Protein AF-A0A1V6N5Y5-F1 (afdb_monomer)

Organism: NCBI:txid1300164

Sequence (194 aa):
MSLKRSSKEAIIETTFLLSLKKGFDNVSVNDIGKHTSMCGSSGIYYHFKKKEDLLDHVIDKYVVENTNAFKNALDSHNGTLIEKLRFVFYYHVGINILSGDNVPLADLIDYKDYYLFFMNSFHIRPVFRDKLYESRKGKLDCFVKNLSDDSLEDGLYIYAVLRGFIIDWILSPDFELDVNIERYCRMILSVLEK

Structure (mmCIF, N/CA/C/O backbone):
data_AF-A0A1V6N5Y5-F1
#
_entry.id   AF-A0A1V6N5Y5-F1
#
loop_
_atom_site.group_PDB
_atom_site.id
_atom_site.type_symbol
_atom_site.label_atom_id
_atom_site.label_alt_id
_atom_site.label_comp_id
_atom_site.label_asym_id
_atom_site.label_entity_id
_atom_site.label_seq_id
_atom_site.pdbx_PDB_ins_code
_atom_site.Cartn_x
_atom_site.Cartn_y
_atom_site.Cartn_z
_atom_site.occupancy
_atom_site.B_iso_or_equiv
_atom_site.auth_seq_id
_atom_site.auth_comp_id
_atom_site.auth_asym_id
_atom_site.auth_atom_id
_atom_site.pdbx_PDB_model_num
ATOM 1 N N . MET A 1 1 ? 2.185 23.202 -15.857 1.00 30.64 1 MET A N 1
ATOM 2 C CA . MET A 1 1 ? 3.565 23.010 -16.364 1.00 30.64 1 MET A CA 1
ATOM 3 C C . MET A 1 1 ? 3.878 21.523 -16.248 1.00 30.64 1 MET A C 1
ATOM 5 O O . MET A 1 1 ? 4.021 21.053 -15.130 1.00 30.64 1 MET A O 1
ATOM 9 N N . SER A 1 2 ? 3.875 20.751 -17.341 1.00 37.69 2 SER A N 1
ATOM 10 C CA . SER A 1 2 ? 4.227 19.324 -17.260 1.00 37.69 2 SER A CA 1
ATOM 11 C C . SER A 1 2 ? 5.739 19.203 -17.068 1.00 37.69 2 SER A C 1
ATOM 13 O O . SER A 1 2 ? 6.499 19.585 -17.962 1.00 37.69 2 SER A O 1
ATOM 15 N N . LEU A 1 3 ? 6.185 18.706 -15.914 1.00 43.41 3 LEU A N 1
ATOM 16 C CA . LEU A 1 3 ? 7.585 18.339 -15.705 1.00 43.41 3 LEU A CA 1
ATOM 17 C C . LEU A 1 3 ? 7.978 17.325 -16.785 1.00 43.41 3 LEU A C 1
ATOM 19 O O . LEU A 1 3 ? 7.376 16.260 -16.915 1.00 43.41 3 LEU A O 1
ATOM 23 N N . LYS A 1 4 ? 8.942 17.701 -17.625 1.00 57.41 4 LYS A N 1
ATOM 24 C CA . LYS A 1 4 ? 9.432 16.855 -18.710 1.00 57.41 4 LYS A CA 1
ATOM 25 C C . LYS A 1 4 ? 10.178 15.684 -18.070 1.00 57.41 4 LYS A C 1
ATOM 27 O O . LYS A 1 4 ? 11.232 15.887 -17.475 1.00 57.41 4 LYS A O 1
ATOM 32 N N . ARG A 1 5 ? 9.607 14.485 -18.167 1.00 71.19 5 ARG A N 1
ATOM 33 C CA . ARG A 1 5 ? 10.172 13.255 -17.602 1.00 71.19 5 ARG A CA 1
ATOM 34 C C . ARG A 1 5 ? 11.597 13.027 -18.106 1.00 71.19 5 ARG A C 1
ATOM 36 O O . ARG A 1 5 ? 11.852 13.114 -19.308 1.00 71.19 5 ARG A O 1
ATOM 43 N N . SER A 1 6 ? 12.520 12.750 -17.192 1.00 85.19 6 SER A N 1
ATOM 44 C CA . SER A 1 6 ? 13.918 12.466 -17.526 1.00 85.19 6 SER A CA 1
ATOM 45 C C . SER A 1 6 ? 14.092 11.041 -18.067 1.00 85.19 6 SER A C 1
ATOM 47 O O . SER A 1 6 ? 13.321 10.136 -17.739 1.00 85.19 6 SER A O 1
ATOM 49 N N . SER A 1 7 ? 15.155 10.807 -18.846 1.00 84.50 7 SER A N 1
ATOM 50 C CA . SER A 1 7 ? 15.547 9.456 -19.284 1.00 84.50 7 SER A CA 1
ATOM 51 C C . SER A 1 7 ? 15.733 8.514 -18.093 1.00 84.50 7 SER A C 1
ATOM 53 O O . SER A 1 7 ? 15.278 7.376 -18.131 1.00 84.50 7 SER A O 1
ATOM 55 N N . LYS A 1 8 ? 16.320 9.007 -16.994 1.00 88.31 8 LYS A N 1
ATOM 56 C CA . LYS A 1 8 ? 16.497 8.247 -15.752 1.00 88.31 8 LYS A CA 1
ATOM 57 C C . LYS A 1 8 ? 15.159 7.764 -15.178 1.00 88.31 8 LYS A C 1
ATOM 59 O O . LYS A 1 8 ? 15.025 6.587 -14.854 1.00 88.31 8 LYS A O 1
ATOM 64 N N . GLU A 1 9 ? 14.160 8.639 -15.084 1.00 89.75 9 GLU A N 1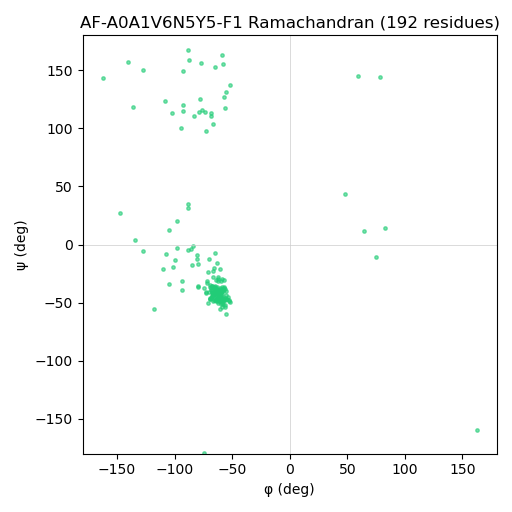
ATOM 65 C CA . GLU A 1 9 ? 12.821 8.274 -14.595 1.00 89.75 9 GLU A CA 1
ATOM 66 C C . GLU A 1 9 ? 12.083 7.335 -15.551 1.00 89.75 9 GLU A C 1
ATOM 68 O O . GLU A 1 9 ? 11.354 6.450 -15.104 1.00 89.75 9 GLU A O 1
ATOM 73 N N . ALA A 1 10 ? 12.271 7.503 -16.862 1.00 89.75 10 ALA A N 1
ATOM 74 C CA . ALA A 1 10 ? 11.730 6.589 -17.862 1.00 89.75 10 ALA A CA 1
ATOM 75 C C . ALA A 1 10 ? 12.266 5.163 -17.687 1.00 89.75 10 ALA A C 1
ATOM 77 O O . ALA A 1 10 ? 11.482 4.213 -17.679 1.00 89.75 10 ALA A O 1
ATOM 78 N N . ILE A 1 11 ? 13.576 5.022 -17.469 1.00 92.75 11 ILE A N 1
ATOM 79 C CA . ILE A 1 11 ? 14.223 3.729 -17.219 1.00 92.75 11 ILE A CA 1
ATOM 80 C C . ILE A 1 11 ? 13.691 3.093 -15.926 1.00 92.75 11 ILE A C 1
ATOM 82 O O . ILE A 1 11 ? 13.360 1.907 -15.924 1.00 92.75 11 ILE A O 1
ATOM 86 N N . ILE A 1 12 ? 13.589 3.865 -14.836 1.00 92.81 12 ILE A N 1
ATOM 87 C CA . ILE A 1 12 ? 13.121 3.370 -13.529 1.00 92.81 12 ILE A CA 1
ATOM 88 C C . ILE A 1 12 ? 11.683 2.843 -13.627 1.00 92.81 12 ILE A C 1
ATOM 90 O O . ILE A 1 12 ? 11.417 1.711 -13.230 1.00 92.81 12 ILE A O 1
ATOM 94 N N . GLU A 1 13 ? 10.766 3.605 -14.223 1.00 93.25 13 GLU A N 1
ATOM 95 C CA . GLU A 1 13 ? 9.380 3.148 -14.397 1.00 93.25 13 GLU A CA 1
ATOM 96 C C . GLU A 1 13 ? 9.281 1.948 -15.340 1.00 93.25 13 GLU A C 1
ATOM 98 O O . GLU A 1 13 ? 8.579 0.993 -15.039 1.00 93.25 13 GLU A O 1
ATOM 103 N N . THR A 1 14 ? 10.014 1.953 -16.460 1.00 93.69 14 THR A N 1
ATOM 104 C CA . THR A 1 14 ? 10.011 0.816 -17.394 1.00 93.69 14 THR A CA 1
ATOM 105 C C . THR A 1 14 ? 10.489 -0.450 -16.688 1.00 93.69 14 THR A C 1
ATOM 107 O O . THR A 1 14 ? 9.907 -1.521 -16.855 1.00 93.69 14 THR A O 1
ATOM 110 N N . THR A 1 15 ? 11.520 -0.325 -15.848 1.00 92.88 15 THR A N 1
ATOM 111 C CA . THR A 1 15 ? 12.024 -1.428 -15.024 1.00 92.88 15 THR A CA 1
ATOM 112 C C . THR A 1 15 ? 10.954 -1.919 -14.057 1.00 92.88 15 THR A C 1
ATOM 114 O O . THR A 1 15 ? 10.731 -3.126 -13.973 1.00 92.88 15 THR A O 1
ATOM 117 N N . PHE A 1 16 ? 10.263 -1.009 -13.367 1.00 93.38 16 PHE A N 1
ATOM 118 C CA . PHE A 1 16 ? 9.169 -1.343 -12.457 1.00 93.38 16 PHE A CA 1
ATOM 119 C C . PHE A 1 16 ? 8.033 -2.086 -13.173 1.00 93.38 16 PHE A C 1
ATOM 121 O O . PHE A 1 16 ? 7.711 -3.211 -12.801 1.00 93.38 16 PHE A O 1
ATOM 128 N N . LEU A 1 17 ? 7.505 -1.523 -14.263 1.00 93.94 17 LEU A N 1
ATOM 129 C CA . LEU A 1 17 ? 6.393 -2.099 -15.025 1.00 93.94 17 LEU A CA 1
ATOM 130 C C . LEU A 1 17 ? 6.730 -3.472 -15.622 1.00 93.94 17 LEU A C 1
ATOM 132 O O . LEU A 1 17 ? 5.894 -4.373 -15.622 1.00 93.94 17 LEU A O 1
ATOM 136 N N . LEU A 1 18 ? 7.958 -3.664 -16.117 1.00 93.19 18 LEU A N 1
ATOM 137 C CA . LEU A 1 18 ? 8.409 -4.980 -16.577 1.00 93.19 18 LEU A CA 1
ATOM 138 C C . LEU A 1 18 ? 8.554 -5.969 -15.412 1.00 93.19 18 LEU A C 1
ATOM 140 O O . LEU A 1 18 ? 8.256 -7.152 -15.575 1.00 93.19 18 LEU A O 1
ATOM 144 N N . SER A 1 19 ? 8.992 -5.496 -14.243 1.00 91.19 19 SER A N 1
ATOM 145 C CA . SER A 1 19 ? 9.180 -6.337 -13.057 1.00 91.19 19 SER A CA 1
ATOM 146 C C . SER A 1 19 ? 7.858 -6.825 -12.473 1.00 91.19 19 SER A C 1
ATOM 148 O O . SER A 1 19 ? 7.802 -7.972 -12.042 1.00 91.19 19 SER A O 1
ATOM 150 N N . LEU A 1 20 ? 6.793 -6.019 -12.532 1.00 91.19 20 LEU A N 1
ATOM 151 C CA . LEU A 1 20 ? 5.439 -6.446 -12.157 1.00 91.19 20 LEU A CA 1
ATOM 152 C C . LEU A 1 20 ? 4.971 -7.653 -12.985 1.00 91.19 20 LEU A C 1
ATOM 154 O O . LEU A 1 20 ? 4.392 -8.587 -12.448 1.00 91.19 20 LEU A O 1
ATOM 158 N N . LYS A 1 21 ? 5.292 -7.674 -14.286 1.00 89.88 21 LYS A N 1
ATOM 159 C CA . LYS A 1 21 ? 4.797 -8.700 -15.221 1.00 89.88 21 LYS A CA 1
ATOM 160 C C . LYS A 1 21 ? 5.540 -10.030 -15.162 1.00 89.88 21 LYS A C 1
ATOM 162 O O . LYS A 1 21 ? 4.943 -11.071 -15.410 1.00 89.88 21 LYS A O 1
ATOM 167 N N . LYS A 1 22 ? 6.858 -10.010 -14.943 1.00 88.62 22 LYS A N 1
ATOM 168 C CA . LYS A 1 22 ? 7.691 -11.227 -15.038 1.00 88.62 22 LYS A CA 1
ATOM 169 C C . LYS A 1 22 ? 8.687 -11.422 -13.897 1.00 88.62 22 LYS A C 1
ATOM 171 O O . LYS A 1 22 ? 9.458 -12.376 -13.936 1.00 88.62 22 LYS A O 1
ATOM 176 N N . GLY A 1 23 ? 8.678 -10.553 -12.889 1.00 86.88 23 GLY A N 1
ATOM 177 C CA . GLY A 1 23 ? 9.665 -10.534 -11.810 1.00 86.88 23 GLY A CA 1
ATOM 178 C C . GLY A 1 23 ? 10.982 -9.877 -12.233 1.00 86.88 23 GLY A C 1
ATOM 179 O O . GLY A 1 23 ? 11.434 -10.026 -13.370 1.00 86.88 23 GLY A O 1
ATOM 180 N N . PHE A 1 24 ? 11.619 -9.151 -11.309 1.00 86.69 24 PHE A N 1
ATOM 181 C CA . PHE A 1 24 ? 12.815 -8.348 -11.596 1.00 86.69 24 PHE A CA 1
ATOM 182 C C . PHE A 1 24 ? 13.980 -9.172 -12.163 1.00 86.69 24 PHE A C 1
ATOM 184 O O . PHE A 1 24 ? 14.663 -8.734 -13.093 1.00 86.69 24 PHE A O 1
ATOM 191 N N . ASP A 1 25 ? 14.205 -10.385 -11.655 1.00 85.50 25 ASP A N 1
ATOM 192 C CA . ASP A 1 25 ? 15.314 -11.236 -12.101 1.00 85.50 25 ASP A CA 1
ATOM 193 C C . ASP A 1 25 ? 15.196 -11.617 -13.587 1.00 85.50 25 ASP A C 1
ATOM 195 O O . ASP A 1 25 ? 16.206 -11.642 -14.291 1.00 85.50 25 ASP A O 1
ATOM 199 N N . ASN A 1 26 ? 13.970 -11.745 -14.105 1.00 89.19 26 ASN A N 1
ATOM 200 C CA . ASN A 1 26 ? 13.687 -12.071 -15.507 1.00 89.19 26 ASN A CA 1
ATOM 201 C C . ASN A 1 26 ? 13.696 -10.852 -16.452 1.00 89.19 26 ASN A C 1
ATOM 203 O O . ASN A 1 26 ? 13.455 -10.989 -17.657 1.00 89.19 26 ASN A O 1
ATOM 207 N N . VAL A 1 27 ? 13.933 -9.640 -15.941 1.00 90.50 27 VAL A N 1
ATOM 208 C CA . VAL A 1 27 ? 14.029 -8.405 -16.739 1.00 90.50 27 VAL A CA 1
ATOM 209 C C . VAL A 1 27 ? 15.487 -8.137 -17.113 1.00 90.50 27 VAL A C 1
ATOM 211 O O . VAL A 1 27 ? 16.305 -7.870 -16.244 1.00 90.50 27 VAL A O 1
ATOM 214 N N . SER A 1 28 ? 15.860 -8.169 -18.391 1.00 90.56 28 SER A N 1
ATOM 215 C CA . SER A 1 28 ? 17.224 -7.799 -18.807 1.00 90.56 28 SER A CA 1
ATOM 216 C C . SER A 1 28 ? 17.365 -6.291 -19.069 1.00 90.56 28 SER A C 1
ATOM 218 O O . SER A 1 28 ? 16.389 -5.610 -19.379 1.00 90.56 28 SER A O 1
ATOM 220 N N . VAL A 1 29 ? 18.592 -5.753 -19.028 1.00 89.75 29 VAL A N 1
ATOM 221 C CA . VAL A 1 29 ? 18.872 -4.362 -19.461 1.00 89.75 29 VAL A CA 1
ATOM 222 C C . VAL A 1 29 ? 18.484 -4.145 -20.930 1.00 89.75 29 VAL A C 1
ATOM 224 O O . VAL A 1 29 ? 18.063 -3.056 -21.320 1.00 89.75 29 VAL A O 1
ATOM 227 N N . ASN A 1 30 ? 18.560 -5.194 -21.751 1.00 88.69 30 ASN A N 1
ATOM 228 C CA . ASN A 1 30 ? 18.074 -5.163 -23.128 1.00 88.69 30 ASN A CA 1
ATOM 229 C C . ASN A 1 30 ? 16.551 -5.045 -23.203 1.00 88.69 30 ASN A C 1
ATOM 231 O O . ASN A 1 30 ? 16.055 -4.267 -24.012 1.00 88.69 30 ASN A O 1
ATOM 235 N N . ASP A 1 31 ? 15.810 -5.755 -22.351 1.00 91.56 31 ASP A N 1
ATOM 236 C CA . ASP A 1 31 ? 14.353 -5.602 -22.285 1.00 91.56 31 ASP A CA 1
ATOM 237 C C . ASP A 1 31 ? 13.979 -4.178 -21.888 1.00 91.56 31 ASP A C 1
ATOM 239 O O . ASP A 1 31 ? 13.142 -3.565 -22.547 1.00 91.56 31 ASP A O 1
ATOM 243 N N . ILE A 1 32 ? 14.641 -3.628 -20.867 1.00 91.50 32 ILE A N 1
ATOM 244 C CA . ILE A 1 32 ? 14.392 -2.258 -20.408 1.00 91.50 32 ILE A CA 1
ATOM 245 C C . ILE A 1 32 ? 14.694 -1.273 -21.540 1.00 91.50 32 ILE A C 1
ATOM 247 O O . ILE A 1 32 ? 13.854 -0.436 -21.853 1.00 91.50 32 ILE A O 1
ATOM 251 N N . GLY A 1 33 ? 15.837 -1.407 -22.218 1.00 88.75 33 GLY A N 1
ATOM 252 C CA . GLY A 1 33 ? 16.219 -0.522 -23.324 1.00 88.75 33 GLY A CA 1
ATOM 253 C C . GLY A 1 33 ? 15.291 -0.608 -24.538 1.00 88.75 33 GLY A C 1
ATOM 254 O O . GLY A 1 33 ? 15.097 0.387 -25.224 1.00 88.75 33 GLY A O 1
ATOM 255 N N . LYS A 1 34 ? 14.680 -1.772 -24.795 1.00 87.19 34 LYS A N 1
ATOM 256 C CA . LYS A 1 34 ? 13.678 -1.936 -25.863 1.00 87.19 34 LYS A CA 1
ATOM 257 C C . LYS A 1 34 ? 12.341 -1.270 -25.536 1.00 87.19 34 LYS A C 1
ATOM 259 O O . LYS A 1 34 ? 11.650 -0.842 -26.451 1.00 87.19 34 LYS A O 1
ATOM 264 N N . HIS A 1 35 ? 11.971 -1.220 -24.258 1.00 86.25 35 HIS A N 1
ATOM 265 C CA . HIS A 1 35 ? 10.673 -0.700 -23.814 1.00 86.25 35 HIS A CA 1
ATOM 266 C C . HIS A 1 35 ? 10.745 0.742 -23.300 1.00 86.25 35 HIS A C 1
ATOM 268 O O . HIS A 1 35 ? 9.714 1.395 -23.162 1.00 86.25 35 HIS A O 1
ATOM 274 N N . THR A 1 36 ? 11.946 1.263 -23.045 1.00 83.44 36 THR A N 1
ATOM 275 C CA . THR A 1 36 ? 12.132 2.662 -22.663 1.00 83.44 36 THR A CA 1
ATOM 276 C C . THR A 1 36 ? 12.063 3.521 -23.923 1.00 83.44 36 THR A C 1
ATOM 278 O O . THR A 1 36 ? 12.954 3.474 -24.766 1.00 83.44 36 THR A O 1
ATOM 281 N N . SER A 1 37 ? 11.039 4.365 -24.041 1.00 70.94 37 SER A N 1
ATOM 282 C CA . SER A 1 37 ? 10.829 5.249 -25.203 1.00 70.94 37 SER A CA 1
ATOM 283 C C . SER A 1 37 ? 11.905 6.332 -25.389 1.00 70.94 37 SER A C 1
ATOM 285 O O . SER A 1 37 ? 11.901 7.038 -26.394 1.00 70.94 37 SER A O 1
ATOM 287 N N . MET A 1 38 ? 12.822 6.480 -24.427 1.00 72.31 38 MET A N 1
ATOM 288 C CA . MET A 1 38 ? 13.800 7.570 -24.370 1.00 72.31 38 MET A CA 1
ATOM 289 C C . MET A 1 38 ? 15.250 7.147 -24.631 1.00 72.31 38 MET A C 1
ATOM 291 O O . MET A 1 38 ? 16.069 8.003 -24.962 1.00 72.31 38 MET A O 1
ATOM 295 N N . CYS A 1 39 ? 15.604 5.869 -24.462 1.00 70.94 39 CYS A N 1
ATOM 296 C CA . CYS A 1 39 ? 16.980 5.409 -24.656 1.00 70.94 39 CYS A CA 1
ATOM 297 C C . CYS A 1 39 ? 17.082 3.890 -24.843 1.00 70.94 39 CYS A C 1
ATOM 299 O O . CYS A 1 39 ? 16.416 3.126 -24.149 1.00 70.94 39 CYS A O 1
ATOM 301 N N . GLY A 1 40 ? 18.000 3.461 -25.714 1.00 71.50 40 GLY A N 1
ATOM 302 C CA . GLY A 1 40 ? 18.420 2.061 -25.803 1.00 71.50 40 GLY A CA 1
ATOM 303 C C . GLY A 1 40 ? 19.326 1.640 -24.638 1.00 71.50 40 GLY A C 1
ATOM 304 O O . GLY A 1 40 ? 19.674 2.439 -23.767 1.00 71.50 40 GLY A O 1
ATOM 305 N N . SER A 1 41 ? 19.771 0.383 -24.641 1.00 73.12 41 SER A N 1
ATOM 306 C CA . SER A 1 41 ? 20.548 -0.226 -23.547 1.00 73.12 41 SER A CA 1
ATOM 307 C C . SER A 1 41 ? 21.846 0.508 -23.191 1.00 73.12 41 SER A C 1
ATOM 309 O O . SER A 1 41 ? 22.229 0.538 -22.025 1.00 73.12 41 SER A O 1
ATOM 311 N N . SER A 1 42 ? 22.500 1.162 -24.155 1.00 72.88 42 SER A N 1
ATOM 312 C CA . SER A 1 42 ? 23.686 1.997 -23.906 1.00 72.88 42 SER A CA 1
ATOM 313 C C . SER A 1 42 ? 23.380 3.232 -23.050 1.00 72.88 42 SER A C 1
ATOM 315 O O . SER A 1 42 ? 24.184 3.600 -22.197 1.00 72.88 42 SER A O 1
ATOM 317 N N . GLY A 1 43 ? 22.201 3.839 -23.219 1.00 77.19 43 GLY A N 1
ATOM 318 C CA . GLY A 1 43 ? 21.752 4.970 -22.403 1.00 77.19 43 GLY A CA 1
ATOM 319 C C . GLY A 1 43 ? 21.410 4.572 -20.967 1.00 77.19 43 GLY A C 1
ATOM 320 O O . GLY A 1 43 ? 21.527 5.392 -20.062 1.00 77.19 43 GLY A O 1
ATOM 321 N N . ILE A 1 44 ? 21.072 3.301 -20.726 1.00 82.38 44 ILE A N 1
ATOM 322 C CA . ILE A 1 44 ? 20.858 2.782 -19.369 1.00 82.38 44 ILE A CA 1
ATOM 323 C C . ILE A 1 44 ? 22.181 2.722 -18.608 1.00 82.38 44 ILE A C 1
ATOM 325 O O . ILE A 1 44 ? 22.251 3.222 -17.487 1.00 82.38 44 ILE A O 1
ATOM 329 N N . TYR A 1 45 ? 23.240 2.192 -19.227 1.00 85.12 45 TYR A N 1
ATOM 330 C CA . TYR A 1 45 ? 24.560 2.094 -18.591 1.00 85.12 45 TYR A CA 1
ATOM 331 C C . TYR A 1 45 ? 25.218 3.449 -18.301 1.00 85.12 45 TYR A C 1
ATOM 333 O O . TYR A 1 45 ? 26.081 3.538 -17.431 1.00 85.12 45 TYR A O 1
ATOM 341 N N . TYR A 1 46 ? 24.786 4.516 -18.979 1.00 84.31 46 TYR A N 1
ATOM 342 C CA . TYR A 1 46 ? 25.172 5.882 -18.622 1.00 84.31 46 TYR A CA 1
ATOM 343 C C . TYR A 1 46 ? 24.618 6.300 -17.248 1.00 84.31 46 TYR A C 1
ATOM 345 O O . TYR A 1 46 ? 25.292 6.995 -16.490 1.00 84.31 46 TYR A O 1
ATOM 353 N N . HIS A 1 47 ? 23.402 5.862 -16.911 1.00 83.12 47 HIS A N 1
ATOM 354 C CA . HIS A 1 47 ? 22.732 6.218 -15.659 1.00 83.12 47 HIS A CA 1
ATOM 355 C C . HIS A 1 47 ? 22.958 5.206 -14.529 1.00 83.12 47 HIS A C 1
ATOM 357 O O . HIS A 1 47 ? 22.975 5.603 -13.364 1.00 83.12 47 HIS A O 1
ATOM 363 N N . PHE A 1 48 ? 23.125 3.923 -14.856 1.00 85.75 48 PHE A N 1
ATOM 364 C CA . PHE A 1 48 ? 23.181 2.826 -13.890 1.00 85.75 48 PHE A CA 1
ATOM 365 C C . PHE A 1 48 ? 24.314 1.869 -14.249 1.00 85.75 48 PHE A C 1
ATOM 367 O O . PHE A 1 48 ? 24.311 1.255 -15.316 1.00 85.75 48 PHE A O 1
ATOM 374 N N . LYS A 1 49 ? 25.297 1.729 -13.354 1.00 83.25 49 LYS A N 1
ATOM 375 C CA . LYS A 1 49 ? 26.478 0.890 -13.610 1.00 83.25 49 LYS A CA 1
ATOM 376 C C . LYS A 1 49 ? 26.132 -0.593 -13.563 1.00 83.25 49 LYS A C 1
ATOM 378 O O . LYS A 1 49 ? 26.728 -1.382 -14.295 1.00 83.25 49 LYS A O 1
ATOM 383 N N . LYS A 1 50 ? 25.182 -0.967 -12.705 1.00 85.69 50 LYS A N 1
ATOM 384 C CA . LYS A 1 50 ? 24.671 -2.330 -12.572 1.00 85.69 50 LYS A CA 1
ATOM 385 C C . LYS A 1 50 ? 23.151 -2.334 -12.689 1.00 85.69 50 LYS A C 1
ATOM 387 O O . LYS A 1 50 ? 22.491 -1.368 -12.316 1.00 85.69 50 LYS A O 1
ATOM 392 N N . LYS A 1 51 ? 22.589 -3.440 -13.186 1.00 82.62 51 LYS A N 1
ATOM 393 C CA . LYS A 1 51 ? 21.129 -3.635 -13.235 1.00 82.62 51 LYS A CA 1
ATOM 394 C C . LYS A 1 51 ? 20.550 -3.563 -11.822 1.00 82.62 51 LYS A C 1
ATOM 396 O O . LYS A 1 51 ? 19.471 -3.033 -11.624 1.00 82.62 51 LYS A O 1
ATOM 401 N N . GLU A 1 52 ? 21.285 -4.079 -10.850 1.00 82.06 52 GLU A N 1
ATOM 402 C CA . GLU A 1 52 ? 20.937 -4.073 -9.436 1.00 82.06 52 GLU A CA 1
ATOM 403 C C . GLU A 1 52 ? 20.678 -2.667 -8.895 1.00 82.06 52 GLU A C 1
ATOM 405 O O . GLU A 1 52 ? 19.724 -2.487 -8.146 1.00 82.06 52 GLU A O 1
ATOM 410 N N . ASP A 1 53 ? 21.449 -1.671 -9.341 1.00 85.56 53 ASP A N 1
ATOM 411 C CA . ASP A 1 53 ? 21.278 -0.280 -8.911 1.00 85.56 53 ASP A CA 1
ATOM 412 C C . ASP A 1 53 ? 19.895 0.262 -9.328 1.00 85.56 53 ASP A C 1
ATOM 414 O O . ASP A 1 53 ? 19.330 1.129 -8.663 1.00 85.56 53 ASP A O 1
ATOM 418 N N . LEU A 1 54 ? 19.310 -0.263 -10.417 1.00 87.56 54 LEU A N 1
ATOM 419 C CA . LEU A 1 54 ? 17.948 0.090 -10.832 1.00 87.56 54 LEU A CA 1
ATOM 420 C C . LEU A 1 54 ? 16.914 -0.361 -9.810 1.00 87.56 54 LEU A C 1
ATOM 422 O O . LEU A 1 54 ? 15.933 0.350 -9.606 1.00 87.56 54 LEU A O 1
ATOM 426 N N . LEU A 1 55 ? 17.113 -1.532 -9.197 1.00 84.31 55 LEU A N 1
ATOM 427 C CA . LEU A 1 55 ? 16.152 -2.066 -8.242 1.00 84.31 55 LEU A CA 1
ATOM 428 C C . LEU A 1 55 ? 16.045 -1.141 -7.040 1.00 84.31 55 LEU A C 1
ATOM 430 O O . LEU A 1 55 ? 14.936 -0.780 -6.672 1.00 84.31 55 LEU A O 1
ATOM 434 N N . ASP A 1 56 ? 17.172 -0.692 -6.487 1.00 86.25 56 ASP A N 1
ATOM 435 C CA . ASP A 1 56 ? 17.169 0.214 -5.337 1.00 86.25 56 ASP A CA 1
ATOM 436 C C . ASP A 1 56 ? 16.347 1.476 -5.611 1.00 86.25 56 ASP A C 1
ATOM 438 O O . ASP A 1 56 ? 15.515 1.855 -4.786 1.00 86.25 56 ASP A O 1
ATOM 442 N N . HIS A 1 57 ? 16.508 2.059 -6.802 1.00 89.81 57 HIS A N 1
ATOM 443 C CA . HIS A 1 57 ? 15.730 3.215 -7.241 1.00 89.81 57 HIS A CA 1
ATOM 444 C C . HIS A 1 57 ? 14.249 2.904 -7.494 1.00 89.81 57 HIS A C 1
ATOM 446 O O . HIS A 1 57 ? 13.396 3.736 -7.190 1.00 89.81 57 HIS A O 1
ATOM 452 N N . VAL A 1 58 ? 13.929 1.727 -8.040 1.00 90.06 58 VAL A N 1
ATOM 453 C CA . VAL A 1 58 ? 12.542 1.259 -8.191 1.00 90.06 58 VAL A CA 1
ATOM 454 C C . VAL A 1 58 ? 11.883 1.115 -6.822 1.00 90.06 58 VAL A C 1
ATOM 456 O O . VAL A 1 58 ? 10.740 1.532 -6.657 1.00 90.06 58 VAL A O 1
ATOM 459 N N . ILE A 1 59 ? 12.593 0.572 -5.833 1.00 87.94 59 ILE A N 1
ATOM 460 C CA . ILE A 1 59 ? 12.040 0.362 -4.494 1.00 87.94 59 ILE A CA 1
ATOM 461 C C . ILE A 1 59 ? 11.803 1.678 -3.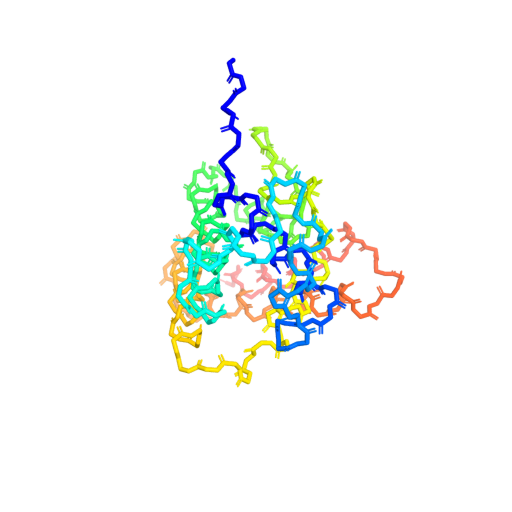779 1.00 87.94 59 ILE A C 1
ATOM 463 O O . ILE A 1 59 ? 10.717 1.890 -3.239 1.00 87.94 59 ILE A O 1
ATOM 467 N N . ASP A 1 60 ? 12.782 2.578 -3.815 1.00 89.94 60 ASP A N 1
ATOM 468 C CA . ASP A 1 60 ? 12.621 3.895 -3.206 1.00 89.94 60 ASP A CA 1
ATOM 469 C C . ASP A 1 60 ? 11.408 4.614 -3.807 1.00 89.94 60 ASP A C 1
ATOM 471 O O . ASP A 1 60 ? 10.515 5.046 -3.077 1.00 89.94 60 ASP A O 1
ATOM 475 N N . LYS A 1 61 ? 11.304 4.623 -5.140 1.00 91.25 61 LYS A N 1
ATOM 476 C CA . LYS A 1 61 ? 10.247 5.351 -5.843 1.00 91.25 61 LYS A CA 1
ATOM 477 C C . LYS A 1 61 ? 8.858 4.718 -5.742 1.00 91.25 61 LYS A C 1
ATOM 479 O O . LYS A 1 61 ? 7.869 5.426 -5.628 1.00 91.25 61 LYS A O 1
ATOM 484 N N . TYR A 1 62 ? 8.738 3.397 -5.834 1.00 91.00 62 TYR A N 1
ATOM 485 C CA . TYR A 1 62 ? 7.423 2.749 -5.972 1.00 91.00 62 TYR A CA 1
ATOM 486 C C . TYR A 1 62 ? 6.955 2.019 -4.712 1.00 91.00 62 TYR A C 1
ATOM 488 O O . TYR A 1 62 ? 5.803 1.590 -4.637 1.00 91.00 62 TYR A O 1
ATOM 496 N N . VAL A 1 63 ? 7.814 1.885 -3.702 1.00 88.06 63 VAL A N 1
ATOM 497 C CA . VAL A 1 63 ? 7.497 1.184 -2.446 1.00 88.06 63 VAL A CA 1
ATOM 498 C C . VAL A 1 63 ? 7.578 2.131 -1.276 1.00 88.06 63 VAL A C 1
ATOM 500 O O . VAL A 1 63 ? 6.600 2.274 -0.542 1.00 88.06 63 VAL A O 1
ATOM 503 N N . VAL A 1 64 ? 8.725 2.789 -1.115 1.00 90.69 64 VAL A N 1
ATOM 504 C CA . VAL A 1 64 ? 8.964 3.683 0.018 1.00 90.69 64 VAL A CA 1
ATOM 505 C C . VAL A 1 64 ? 8.117 4.941 -0.133 1.00 90.69 64 VAL A C 1
ATOM 507 O O . VAL A 1 64 ? 7.357 5.261 0.778 1.00 90.69 64 VAL A O 1
ATOM 510 N N . GLU A 1 65 ? 8.156 5.609 -1.291 1.00 92.00 65 GLU A N 1
ATOM 511 C CA . GLU A 1 65 ? 7.302 6.781 -1.544 1.00 92.00 65 GLU A CA 1
ATOM 512 C C . GLU A 1 65 ? 5.808 6.432 -1.470 1.00 92.00 65 GLU A C 1
ATOM 514 O O . GLU A 1 65 ? 5.059 7.161 -0.824 1.00 92.00 65 GLU A O 1
ATOM 519 N N . ASN A 1 66 ? 5.376 5.289 -2.023 1.00 90.50 66 ASN A N 1
ATOM 520 C CA . ASN A 1 66 ? 3.980 4.839 -1.922 1.00 90.50 66 ASN A CA 1
ATOM 521 C C . ASN A 1 66 ? 3.563 4.572 -0.461 1.00 90.50 66 ASN A C 1
ATOM 523 O O . ASN A 1 66 ? 2.493 4.984 -0.017 1.00 90.50 66 ASN A O 1
ATOM 527 N N . THR A 1 67 ? 4.434 3.934 0.328 1.00 91.88 67 THR A N 1
ATOM 528 C CA . THR A 1 67 ? 4.195 3.702 1.762 1.00 91.88 67 THR A CA 1
ATOM 529 C C . THR A 1 67 ? 4.136 5.016 2.538 1.00 91.88 67 THR A C 1
ATOM 531 O O . THR A 1 67 ? 3.289 5.171 3.414 1.00 91.88 67 THR A O 1
ATOM 534 N N . ASN A 1 68 ? 5.002 5.978 2.220 1.00 93.31 68 ASN A N 1
ATOM 535 C CA . ASN A 1 68 ? 4.996 7.291 2.859 1.00 93.31 68 ASN A CA 1
ATOM 536 C C . ASN A 1 68 ? 3.742 8.092 2.498 1.00 93.31 68 ASN A C 1
ATOM 538 O O . ASN A 1 68 ? 3.134 8.685 3.385 1.00 93.31 68 ASN A O 1
ATOM 542 N N . ALA A 1 69 ? 3.319 8.064 1.233 1.00 92.75 69 ALA A N 1
ATOM 543 C CA . ALA A 1 69 ? 2.078 8.692 0.793 1.00 92.75 69 ALA A CA 1
ATOM 544 C C . ALA A 1 69 ? 0.865 8.111 1.534 1.00 92.75 69 ALA A C 1
ATOM 546 O O . ALA A 1 69 ? 0.046 8.869 2.051 1.00 92.75 69 ALA A O 1
ATOM 547 N N . PHE A 1 70 ? 0.801 6.783 1.671 1.00 93.69 70 PHE A N 1
ATOM 548 C CA . PHE A 1 70 ? -0.231 6.113 2.460 1.00 93.69 70 PHE A CA 1
ATOM 549 C C . PHE A 1 70 ? -0.240 6.578 3.920 1.00 93.69 70 PHE A C 1
ATOM 551 O O . PHE A 1 70 ? -1.285 6.964 4.440 1.00 93.69 70 PHE A O 1
ATOM 558 N N . LYS A 1 71 ? 0.926 6.561 4.579 1.00 95.06 71 LYS A N 1
ATOM 559 C CA . LYS A 1 71 ? 1.054 6.971 5.983 1.00 95.06 71 LYS A CA 1
ATOM 560 C C . LYS A 1 71 ? 0.602 8.413 6.187 1.00 95.06 71 LYS A C 1
ATOM 562 O O . LYS A 1 71 ? -0.188 8.669 7.084 1.00 95.06 71 LYS A O 1
ATOM 567 N N . ASN A 1 72 ? 1.045 9.325 5.321 1.00 93.88 72 ASN A N 1
ATOM 568 C CA . ASN A 1 72 ? 0.659 10.733 5.385 1.00 93.88 72 ASN A CA 1
ATOM 569 C C . ASN A 1 72 ? -0.855 10.913 5.209 1.00 93.88 72 ASN A C 1
ATOM 571 O O . ASN A 1 72 ? -1.465 11.720 5.909 1.00 93.88 72 ASN A O 1
ATOM 575 N N . ALA A 1 73 ? -1.464 10.154 4.294 1.00 93.62 73 ALA A N 1
ATOM 576 C CA . ALA A 1 73 ? -2.903 10.196 4.072 1.00 93.62 73 ALA A CA 1
ATOM 577 C C . ALA A 1 73 ? -3.685 9.661 5.285 1.00 93.62 73 ALA A C 1
ATOM 579 O O . ALA A 1 73 ? -4.662 10.285 5.691 1.00 93.62 73 ALA A O 1
ATOM 580 N N . LEU A 1 74 ? -3.225 8.569 5.911 1.00 95.00 74 LEU A N 1
ATOM 581 C CA . LEU A 1 74 ? -3.841 8.034 7.128 1.00 95.00 74 LEU A CA 1
ATOM 582 C C . LEU A 1 74 ? -3.664 8.976 8.330 1.00 95.00 74 LEU A C 1
ATOM 584 O O . LEU A 1 74 ? -4.631 9.234 9.041 1.00 95.00 74 LEU A O 1
ATOM 588 N N . ASP A 1 75 ? -2.463 9.528 8.525 1.00 94.62 75 ASP A N 1
ATOM 589 C CA . ASP A 1 75 ? -2.159 10.500 9.586 1.00 94.62 75 ASP A CA 1
ATOM 590 C C . ASP A 1 75 ? -3.019 11.770 9.476 1.00 94.62 75 ASP A C 1
ATOM 592 O O . ASP A 1 75 ? -3.342 12.393 10.485 1.00 94.62 75 ASP A O 1
ATOM 596 N N . SER A 1 76 ? -3.385 12.161 8.252 1.00 93.00 76 SER A N 1
ATOM 597 C CA . SER A 1 76 ? -4.196 13.358 7.987 1.00 93.00 76 SER A CA 1
ATOM 598 C C . SER A 1 76 ? -5.704 13.083 8.011 1.00 93.00 76 SER A C 1
ATOM 600 O O . SER A 1 76 ? -6.506 14.009 7.869 1.00 93.00 76 SER A O 1
ATOM 602 N N . HIS A 1 77 ? -6.118 11.823 8.156 1.00 93.31 77 HIS A N 1
ATOM 603 C CA . HIS A 1 77 ? -7.523 11.448 8.111 1.00 93.31 77 HIS A CA 1
ATOM 604 C C . HIS A 1 77 ? -8.191 11.661 9.479 1.00 93.31 77 HIS A C 1
ATOM 606 O O . HIS A 1 77 ? -7.992 10.895 10.416 1.00 93.31 77 HIS A O 1
ATOM 612 N N . ASN A 1 78 ? -9.086 12.647 9.573 1.00 91.19 78 ASN A N 1
ATOM 613 C CA . ASN A 1 78 ? -9.803 12.989 10.815 1.00 91.19 78 ASN A CA 1
ATOM 614 C C . ASN A 1 78 ? -11.122 12.211 11.021 1.00 91.19 78 ASN A C 1
ATOM 616 O O . ASN A 1 78 ? -12.081 12.750 11.567 1.00 91.19 78 ASN A O 1
ATOM 620 N N . GLY A 1 79 ? -11.195 10.970 10.536 1.00 93.81 79 GLY A N 1
ATOM 621 C CA . GLY A 1 79 ? -12.395 10.132 10.631 1.00 93.81 79 GLY A CA 1
ATOM 622 C C . GLY A 1 79 ? -12.454 9.311 11.917 1.00 93.81 79 GLY A C 1
ATOM 623 O O . GLY A 1 79 ? -11.457 9.152 12.626 1.00 93.81 79 GLY A O 1
ATOM 624 N N . THR A 1 80 ? -13.627 8.744 12.177 1.00 95.75 80 THR A N 1
ATOM 625 C CA . THR A 1 80 ? -13.835 7.667 13.155 1.00 95.75 80 THR A CA 1
ATOM 626 C C . THR A 1 80 ? -12.975 6.443 12.820 1.00 95.75 80 THR A C 1
ATOM 628 O O . THR A 1 80 ? -12.509 6.282 11.688 1.00 95.75 80 THR A O 1
ATOM 631 N N .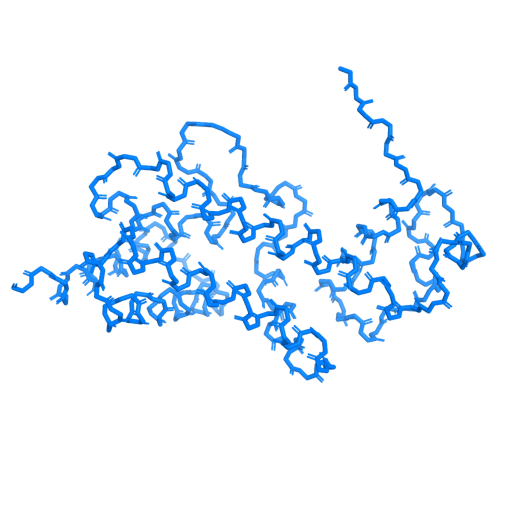 LEU A 1 81 ? -12.783 5.537 13.786 1.00 96.31 81 LEU A N 1
ATOM 632 C CA . LEU A 1 81 ? -12.004 4.313 13.576 1.00 96.31 81 LEU A CA 1
ATOM 633 C C . LEU A 1 81 ? -12.504 3.510 12.363 1.00 96.31 81 LEU A C 1
ATOM 635 O O . LEU A 1 81 ? -11.707 3.117 11.516 1.00 96.31 81 LEU A O 1
ATOM 639 N N . ILE A 1 82 ? -13.820 3.326 12.226 1.00 96.88 82 ILE A N 1
ATOM 640 C CA . ILE A 1 82 ? -14.411 2.607 11.090 1.00 96.88 82 ILE A CA 1
ATOM 641 C C . ILE A 1 82 ? -14.145 3.297 9.743 1.00 96.88 82 ILE A C 1
ATOM 643 O O . ILE A 1 82 ? -13.855 2.626 8.755 1.00 96.88 82 ILE A O 1
ATOM 647 N N . GLU A 1 83 ? -14.197 4.628 9.684 1.00 97.00 83 GLU A N 1
ATOM 648 C CA . GLU A 1 83 ? -13.888 5.382 8.461 1.00 97.00 83 GLU A CA 1
ATOM 649 C C . GLU A 1 83 ? -12.411 5.245 8.084 1.00 97.00 83 GLU A C 1
ATOM 651 O O . GLU A 1 83 ? -12.098 4.962 6.926 1.00 97.00 83 GLU A O 1
ATOM 656 N N . LYS A 1 84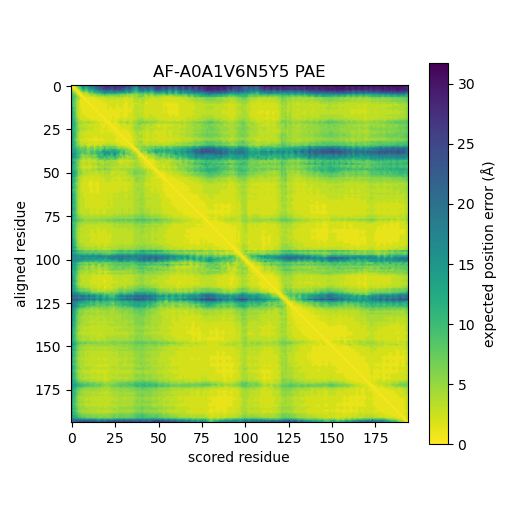 ? -11.508 5.334 9.069 1.00 97.25 84 LYS A N 1
ATOM 657 C CA . LYS A 1 84 ? -10.075 5.110 8.853 1.00 97.25 84 LYS A CA 1
ATOM 658 C C . LYS A 1 84 ? -9.781 3.680 8.402 1.00 97.25 84 LYS A C 1
ATOM 660 O O . LYS A 1 84 ? -8.987 3.492 7.485 1.00 97.25 84 LYS A O 1
ATOM 665 N N . LEU A 1 85 ? -10.427 2.676 9.000 1.00 98.06 85 LEU A N 1
ATOM 666 C CA . LEU A 1 85 ? -10.282 1.277 8.589 1.00 98.06 85 LEU A CA 1
ATOM 667 C C . LEU A 1 85 ? -10.714 1.095 7.133 1.00 98.06 85 LEU A C 1
ATOM 669 O O . LEU A 1 85 ? -9.921 0.601 6.333 1.00 98.06 85 LEU A O 1
ATOM 673 N N . ARG A 1 86 ? -11.909 1.572 6.759 1.00 98.06 86 ARG A N 1
ATOM 674 C CA . ARG A 1 86 ? -12.376 1.560 5.361 1.00 98.06 86 ARG A CA 1
ATOM 675 C C . ARG A 1 86 ? -11.347 2.196 4.437 1.00 98.06 86 ARG A C 1
ATOM 677 O O . ARG A 1 86 ? -10.956 1.573 3.452 1.00 98.06 86 ARG A O 1
ATOM 684 N N . PHE A 1 87 ? -10.858 3.387 4.785 1.00 97.06 87 PHE A N 1
ATOM 685 C CA . PHE A 1 87 ? -9.819 4.066 4.018 1.00 97.06 87 PHE A CA 1
ATOM 686 C C . PHE A 1 87 ? -8.584 3.183 3.813 1.00 97.06 87 PHE A C 1
ATOM 688 O O . PHE A 1 87 ? -8.125 3.050 2.681 1.00 97.06 87 PHE A O 1
ATOM 695 N N . VAL A 1 88 ? -8.079 2.527 4.865 1.00 97.25 88 VAL A N 1
ATOM 696 C CA . VAL A 1 88 ? -6.929 1.620 4.749 1.00 97.25 88 VAL A CA 1
ATOM 697 C C . VAL A 1 88 ? -7.183 0.509 3.732 1.00 97.25 88 VAL A C 1
ATOM 699 O O . VAL A 1 88 ? -6.317 0.274 2.886 1.00 97.25 88 VAL A O 1
ATOM 702 N N . PHE A 1 89 ? -8.340 -0.154 3.785 1.00 97.94 89 PHE A N 1
ATOM 703 C CA . PHE A 1 89 ? -8.658 -1.245 2.862 1.00 97.94 89 PHE A CA 1
ATOM 704 C C . PHE A 1 89 ? -8.805 -0.764 1.414 1.00 97.94 89 PHE A C 1
ATOM 706 O O . PHE A 1 89 ? -8.160 -1.328 0.529 1.00 97.94 89 PHE A O 1
ATOM 713 N N . TYR A 1 90 ? -9.577 0.301 1.171 1.00 96.75 90 TYR A N 1
ATOM 714 C CA . TYR A 1 90 ? -9.748 0.853 -0.178 1.00 96.75 90 TYR A CA 1
ATOM 715 C C . TYR A 1 90 ? -8.424 1.362 -0.764 1.00 96.75 90 TYR A C 1
ATOM 717 O O . TYR A 1 90 ? -8.095 1.056 -1.911 1.00 96.75 90 TYR A O 1
ATOM 725 N N . TYR A 1 91 ? -7.603 2.048 0.039 1.00 95.44 91 TYR A N 1
ATOM 726 C CA . TYR A 1 91 ? -6.299 2.535 -0.410 1.00 95.44 91 TYR A CA 1
ATOM 727 C C . TYR A 1 91 ? -5.391 1.383 -0.847 1.00 95.44 91 TYR A C 1
ATOM 729 O O . TYR A 1 91 ? -4.690 1.475 -1.856 1.00 95.44 91 TYR A O 1
ATOM 737 N N . HIS A 1 92 ? -5.413 0.268 -0.109 1.00 94.88 92 HIS A N 1
ATOM 738 C CA . HIS A 1 92 ? -4.599 -0.896 -0.441 1.00 94.88 92 HIS A CA 1
ATOM 739 C C . HIS A 1 92 ? -5.074 -1.624 -1.700 1.00 94.88 92 HIS A C 1
ATOM 741 O O . HIS A 1 92 ? -4.287 -2.403 -2.218 1.00 94.88 92 HIS A O 1
ATOM 747 N N . VAL A 1 93 ? -6.263 -1.348 -2.239 1.00 95.12 93 VAL A N 1
ATOM 748 C CA . VAL A 1 93 ? -6.705 -1.859 -3.553 1.00 95.12 93 VAL A CA 1
ATOM 749 C C . VAL A 1 93 ? -6.662 -0.794 -4.655 1.00 95.12 93 VAL A C 1
ATOM 751 O O . VAL A 1 93 ? -7.202 -1.006 -5.737 1.00 95.12 93 VAL A O 1
ATOM 754 N N . GLY A 1 94 ? -6.015 0.349 -4.397 1.00 93.62 94 GLY A N 1
ATOM 755 C CA . GLY A 1 94 ? -5.853 1.430 -5.372 1.00 93.62 94 GLY A CA 1
ATOM 756 C C . GLY A 1 94 ? -7.048 2.378 -5.488 1.00 93.62 94 GLY A C 1
ATOM 757 O O . GLY A 1 94 ? -7.108 3.154 -6.436 1.00 93.62 94 GLY A O 1
ATOM 758 N N . ILE A 1 95 ? -7.995 2.348 -4.545 1.00 91.81 95 ILE A N 1
ATOM 759 C CA . ILE A 1 95 ? -9.190 3.201 -4.563 1.00 91.81 95 ILE A CA 1
ATOM 760 C C . ILE A 1 95 ? -9.072 4.274 -3.479 1.00 91.81 95 ILE A C 1
ATOM 762 O O . ILE A 1 95 ? -8.915 3.963 -2.298 1.00 91.81 95 ILE A O 1
ATOM 766 N N . ASN A 1 96 ? -9.167 5.552 -3.863 1.00 82.62 96 ASN A N 1
ATOM 767 C CA . ASN A 1 96 ? -9.228 6.641 -2.892 1.00 82.62 96 ASN A CA 1
ATOM 768 C C . ASN A 1 96 ? -10.691 6.966 -2.590 1.00 82.62 96 ASN A C 1
ATOM 770 O O . ASN A 1 96 ? -11.438 7.353 -3.484 1.00 82.62 96 ASN A O 1
ATOM 774 N N . ILE A 1 97 ? -11.081 6.829 -1.326 1.00 86.19 97 ILE A N 1
ATOM 775 C CA . ILE A 1 97 ? -12.418 7.208 -0.848 1.00 86.19 97 ILE A CA 1
ATOM 776 C C . ILE A 1 97 ? -12.441 8.593 -0.185 1.00 86.19 97 ILE A C 1
ATOM 778 O O . ILE A 1 97 ? -13.501 9.060 0.223 1.00 86.19 97 ILE A O 1
ATOM 782 N N . LEU A 1 98 ? -11.284 9.249 -0.057 1.00 83.44 98 LEU A N 1
ATOM 783 C CA . LEU A 1 98 ? -11.168 10.614 0.446 1.00 83.44 98 LEU A CA 1
ATOM 784 C C . LEU A 1 98 ? -11.200 11.615 -0.709 1.00 83.44 98 LEU A C 1
ATOM 786 O O . LEU A 1 98 ? -10.713 11.350 -1.806 1.00 83.44 98 LEU A O 1
ATOM 790 N N . SER A 1 99 ? -11.721 12.810 -0.443 1.00 67.06 99 SER A N 1
ATOM 791 C CA . SER A 1 99 ? -11.606 13.951 -1.352 1.00 67.06 99 SER A CA 1
ATOM 792 C C . SER A 1 99 ? -10.147 14.423 -1.421 1.00 67.06 99 SER A C 1
ATOM 794 O O . SER A 1 99 ? -9.622 14.912 -0.420 1.00 67.06 99 SER A O 1
ATOM 796 N N . GLY A 1 100 ? -9.489 14.283 -2.575 1.00 68.25 100 GLY A N 1
ATOM 797 C CA . GLY A 1 100 ? -8.081 14.654 -2.763 1.00 68.25 100 GLY A CA 1
ATOM 798 C C . GLY A 1 100 ? -7.448 14.015 -4.002 1.00 68.25 100 GLY A C 1
ATOM 799 O O . GLY A 1 100 ? -8.159 13.597 -4.914 1.00 68.25 100 GLY A O 1
ATOM 800 N N . ASP A 1 101 ? -6.114 13.949 -4.023 1.00 66.00 101 ASP A N 1
ATOM 801 C CA . ASP A 1 101 ? -5.340 13.309 -5.096 1.00 66.00 101 ASP A CA 1
ATOM 802 C C . ASP A 1 101 ? -5.597 11.791 -5.169 1.00 66.00 101 ASP A C 1
ATOM 804 O O . ASP A 1 101 ? -5.915 11.150 -4.165 1.00 66.00 101 ASP A O 1
ATOM 808 N N . ASN A 1 102 ? -5.441 11.195 -6.356 1.00 76.19 102 ASN A N 1
ATOM 809 C CA . ASN A 1 10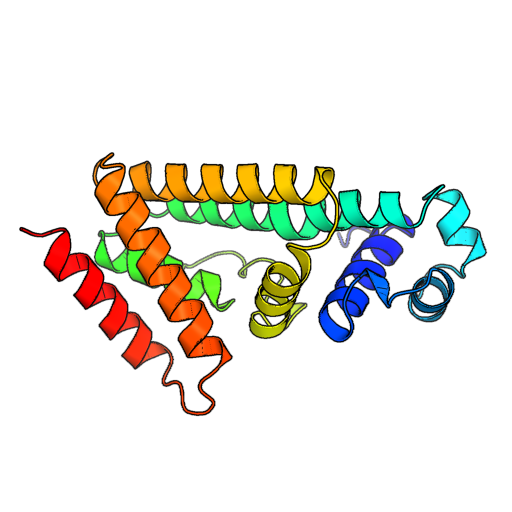2 ? -5.575 9.747 -6.560 1.00 76.19 102 ASN A CA 1
ATOM 810 C C . ASN A 1 102 ? -4.605 8.951 -5.670 1.00 76.19 102 ASN A C 1
ATOM 812 O O . ASN A 1 102 ? -3.528 9.434 -5.307 1.00 76.19 102 ASN A O 1
ATOM 816 N N . VAL A 1 103 ? -4.952 7.692 -5.370 1.00 81.81 103 VAL A N 1
ATOM 817 C CA . VAL A 1 103 ? -3.987 6.767 -4.760 1.00 81.81 103 VAL A CA 1
ATOM 818 C C . VAL A 1 103 ? -2.770 6.675 -5.695 1.00 81.81 103 VAL A C 1
ATOM 820 O O . VAL A 1 103 ? -2.955 6.424 -6.892 1.00 81.81 103 VAL A O 1
ATOM 823 N N . PRO A 1 104 ? -1.534 6.897 -5.204 1.00 83.38 104 PRO A N 1
ATOM 824 C CA . PRO A 1 104 ? -0.347 6.808 -6.040 1.00 83.38 104 PRO A CA 1
ATOM 825 C C . PRO A 1 104 ? -0.317 5.480 -6.788 1.00 83.38 104 PRO A C 1
ATOM 827 O O . PRO A 1 104 ? -0.557 4.445 -6.194 1.00 83.38 104 PRO A O 1
ATOM 830 N N . LEU A 1 105 ? 0.038 5.491 -8.072 1.00 86.38 105 LEU A N 1
ATOM 831 C CA . LEU A 1 105 ? 0.130 4.299 -8.932 1.00 86.38 105 LEU A CA 1
ATOM 832 C C . LEU A 1 105 ? -1.199 3.692 -9.405 1.00 86.38 105 LEU A C 1
ATOM 834 O O . LEU A 1 105 ? -1.140 2.883 -10.326 1.00 86.38 105 LEU A O 1
ATOM 838 N N . ALA A 1 106 ? -2.364 4.091 -8.886 1.00 85.88 106 ALA A N 1
ATOM 839 C CA . ALA A 1 106 ? -3.650 3.508 -9.303 1.00 85.88 106 ALA A CA 1
ATOM 840 C C . ALA A 1 106 ? -3.920 3.629 -10.812 1.00 85.88 106 ALA A C 1
ATOM 842 O O . ALA A 1 106 ? -4.408 2.690 -11.430 1.00 85.88 106 ALA A O 1
ATOM 843 N N . ASP A 1 107 ? -3.515 4.743 -11.427 1.00 86.81 107 ASP A N 1
ATOM 844 C CA . ASP A 1 107 ? -3.644 4.948 -12.877 1.00 86.81 107 ASP A CA 1
ATOM 845 C C . ASP A 1 107 ? -2.527 4.265 -13.694 1.00 86.81 107 ASP A C 1
ATOM 847 O O . ASP A 1 107 ? -2.564 4.247 -14.925 1.00 86.81 107 ASP A O 1
ATOM 851 N N . LEU A 1 108 ? -1.493 3.749 -13.023 1.00 86.06 108 LEU A N 1
ATOM 852 C CA . LEU A 1 108 ? -0.284 3.214 -13.650 1.00 86.06 108 LEU A CA 1
ATOM 853 C C . LEU A 1 108 ? -0.239 1.680 -13.638 1.00 86.06 108 LEU A C 1
ATOM 855 O O . LEU A 1 108 ? 0.338 1.092 -14.556 1.00 86.06 108 LEU A O 1
ATOM 859 N N . ILE A 1 109 ? -0.779 1.035 -12.599 1.00 91.38 109 ILE A N 1
ATOM 860 C CA . IL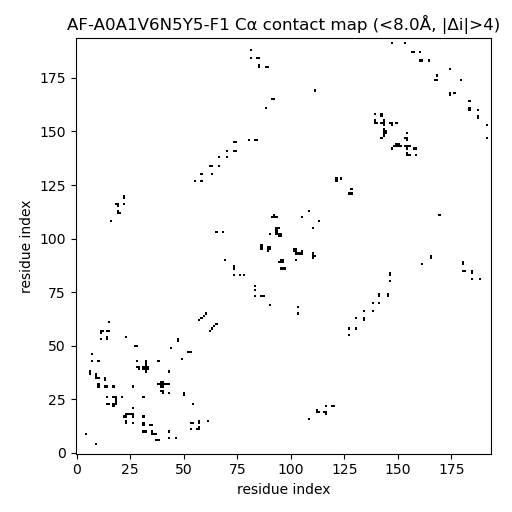E A 1 109 ? -0.607 -0.403 -12.352 1.00 91.38 109 ILE A CA 1
ATOM 861 C C . ILE A 1 109 ? -1.888 -1.067 -11.850 1.00 91.38 109 ILE A C 1
ATOM 863 O O . ILE A 1 109 ? -2.725 -0.431 -11.218 1.00 91.38 109 ILE A O 1
ATOM 867 N N . ASP A 1 110 ? -1.977 -2.384 -12.041 1.00 92.38 110 ASP A N 1
ATOM 868 C CA . ASP A 1 110 ? -2.893 -3.220 -11.269 1.00 92.38 110 ASP A CA 1
ATOM 869 C C . ASP A 1 110 ? -2.293 -3.473 -9.872 1.00 92.38 110 ASP A C 1
ATOM 871 O O . ASP A 1 110 ? -1.156 -3.939 -9.727 1.00 92.38 110 ASP A O 1
ATOM 875 N N . TYR A 1 111 ? -3.048 -3.156 -8.819 1.00 93.81 111 TYR A N 1
ATOM 876 C CA . TYR A 1 111 ? -2.611 -3.357 -7.437 1.00 93.81 111 TYR A CA 1
ATOM 877 C C . TYR A 1 111 ? -2.455 -4.836 -7.055 1.00 93.81 111 TYR A C 1
ATOM 879 O O . TYR A 1 111 ? -1.687 -5.148 -6.142 1.00 93.81 111 TYR A O 1
ATOM 887 N N . LYS A 1 112 ? -3.115 -5.766 -7.753 1.00 93.50 112 LYS A N 1
ATOM 888 C CA . LYS A 1 112 ? -2.872 -7.203 -7.570 1.00 93.50 112 LYS A CA 1
ATOM 889 C C . LYS A 1 112 ? -1.454 -7.561 -8.007 1.00 93.50 112 LYS A C 1
ATOM 891 O O . LYS A 1 112 ? -0.716 -8.173 -7.232 1.00 93.50 112 LYS A O 1
ATOM 896 N N . ASP A 1 113 ? -1.040 -7.096 -9.186 1.00 92.44 113 ASP A N 1
ATOM 897 C CA . ASP A 1 113 ? 0.327 -7.284 -9.690 1.00 92.44 113 ASP A CA 1
ATOM 898 C C . ASP A 1 113 ? 1.358 -6.634 -8.757 1.00 92.44 113 ASP A C 1
ATOM 900 O O . ASP A 1 113 ? 2.425 -7.204 -8.512 1.00 92.44 113 ASP A O 1
ATOM 904 N N . TYR A 1 114 ? 1.024 -5.473 -8.179 1.00 92.44 114 TYR A N 1
ATOM 905 C CA . TYR A 1 114 ? 1.852 -4.795 -7.178 1.00 92.44 114 TYR A CA 1
ATOM 906 C C . TYR A 1 114 ? 2.153 -5.700 -5.977 1.00 92.44 114 TYR A C 1
ATOM 908 O O . TYR A 1 114 ? 3.321 -5.921 -5.652 1.00 92.44 114 TYR A O 1
ATOM 916 N N . TYR A 1 115 ? 1.136 -6.277 -5.331 1.00 91.50 115 TYR A N 1
ATOM 917 C CA . TYR A 1 115 ? 1.367 -7.167 -4.186 1.00 91.50 115 TYR A CA 1
ATOM 918 C C . TYR A 1 115 ? 2.028 -8.484 -4.571 1.00 91.50 115 TYR A C 1
ATOM 920 O O . TYR A 1 115 ? 2.916 -8.936 -3.843 1.00 91.50 115 TYR A O 1
ATOM 928 N N . LEU A 1 116 ? 1.654 -9.078 -5.708 1.00 89.00 116 LEU A N 1
ATOM 929 C CA . LEU A 1 116 ? 2.296 -10.296 -6.207 1.00 89.00 116 LEU A CA 1
ATOM 930 C C . LEU A 1 116 ? 3.793 -10.078 -6.437 1.00 89.00 116 LEU A C 1
ATOM 932 O O . LEU A 1 116 ? 4.606 -10.935 -6.081 1.00 89.00 116 LEU A O 1
ATOM 936 N N . PHE A 1 117 ? 4.178 -8.911 -6.957 1.00 86.69 117 PHE A N 1
ATOM 937 C CA . PHE A 1 117 ? 5.579 -8.535 -7.082 1.00 86.69 117 PHE A CA 1
ATOM 938 C C . PHE A 1 117 ? 6.292 -8.549 -5.722 1.00 86.69 117 PHE A C 1
ATOM 940 O O . PHE A 1 117 ? 7.332 -9.199 -5.609 1.00 86.69 117 PHE A O 1
ATOM 947 N N . PHE A 1 118 ? 5.744 -7.936 -4.665 1.00 81.75 118 PHE A N 1
ATOM 948 C CA . PHE A 1 118 ? 6.392 -7.967 -3.339 1.00 81.75 118 PHE A CA 1
ATOM 949 C C . PHE A 1 118 ? 6.455 -9.358 -2.728 1.00 81.75 118 PHE A C 1
ATOM 951 O O . PHE A 1 118 ? 7.494 -9.732 -2.184 1.00 81.75 118 PHE A O 1
ATOM 958 N N . MET A 1 119 ? 5.374 -10.130 -2.838 1.00 80.06 119 MET A N 1
ATOM 959 C CA . MET A 1 119 ? 5.316 -11.491 -2.309 1.00 80.06 119 MET A CA 1
ATOM 960 C C . MET A 1 119 ? 6.363 -12.405 -2.942 1.00 80.06 119 MET A C 1
ATOM 962 O O . MET A 1 119 ? 7.012 -13.180 -2.245 1.00 80.06 119 MET A O 1
ATOM 966 N N . ASN A 1 120 ? 6.590 -12.274 -4.246 1.00 75.06 120 ASN A N 1
ATOM 967 C CA . ASN A 1 120 ? 7.607 -13.062 -4.939 1.00 75.06 120 ASN A CA 1
ATOM 968 C C . ASN A 1 120 ? 9.027 -12.511 -4.729 1.00 75.06 120 ASN A C 1
ATOM 970 O O . ASN A 1 120 ? 10.011 -13.220 -4.940 1.00 75.06 120 ASN A O 1
ATOM 974 N N . SER A 1 121 ? 9.153 -11.262 -4.274 1.00 69.25 121 SER A N 1
ATOM 975 C CA . SER A 1 121 ? 10.444 -10.593 -4.126 1.00 69.25 121 SER A CA 1
ATOM 976 C C . SER A 1 121 ? 11.152 -10.870 -2.790 1.00 69.25 121 SER A C 1
ATOM 978 O O . SER A 1 121 ? 12.297 -10.464 -2.620 1.00 69.25 121 SER A O 1
ATOM 980 N N . PHE A 1 122 ? 10.559 -11.611 -1.842 1.00 59.50 122 PHE A N 1
ATOM 981 C CA . PHE A 1 122 ? 11.207 -11.928 -0.551 1.00 59.50 122 PHE A CA 1
ATOM 982 C C . PHE A 1 122 ? 12.489 -12.782 -0.667 1.00 59.50 122 PHE A C 1
ATOM 984 O O . PHE A 1 122 ? 13.295 -12.825 0.269 1.00 59.50 122 PHE A O 1
ATOM 991 N N . HIS A 1 123 ? 12.717 -13.422 -1.818 1.00 61.94 123 HIS A N 1
ATOM 992 C CA . HIS A 1 123 ? 13.963 -14.131 -2.134 1.00 61.94 123 HIS A CA 1
ATOM 993 C C . HIS A 1 123 ? 15.092 -13.200 -2.609 1.00 61.94 123 HIS A C 1
ATOM 995 O O . HIS A 1 123 ? 16.252 -13.609 -2.682 1.00 61.94 123 HIS A O 1
ATOM 1001 N N . ILE A 1 124 ? 14.773 -11.945 -2.920 1.00 60.19 124 ILE A N 1
ATOM 1002 C CA . ILE A 1 124 ? 15.653 -11.043 -3.653 1.00 60.19 124 ILE A CA 1
ATOM 1003 C C . ILE A 1 124 ? 16.446 -10.216 -2.647 1.00 60.19 124 ILE A C 1
ATOM 1005 O O . ILE A 1 124 ? 15.935 -9.239 -2.148 1.00 60.19 124 ILE A O 1
ATOM 1009 N N . ARG A 1 125 ? 17.701 -10.597 -2.386 1.00 67.81 125 ARG A N 1
ATOM 1010 C CA . ARG A 1 125 ? 18.806 -9.775 -1.829 1.00 67.81 125 ARG A CA 1
ATOM 1011 C C . ARG A 1 125 ? 18.620 -9.125 -0.427 1.00 67.81 125 ARG A C 1
ATOM 1013 O O . ARG A 1 125 ? 17.553 -8.634 -0.079 1.00 67.81 125 ARG A O 1
ATOM 1020 N N . PRO A 1 126 ? 19.695 -9.021 0.384 1.00 75.31 126 PRO A N 1
ATOM 1021 C CA . PRO A 1 126 ? 19.626 -8.400 1.717 1.00 75.31 126 PRO A CA 1
ATOM 1022 C C . PRO A 1 126 ? 19.087 -6.958 1.727 1.00 75.31 126 PRO A C 1
ATOM 1024 O O . PRO A 1 126 ? 18.174 -6.660 2.484 1.00 75.31 126 PRO A O 1
ATOM 1027 N N . VAL A 1 127 ? 19.565 -6.095 0.822 1.00 71.19 127 VAL A N 1
ATOM 1028 C CA . VAL A 1 127 ? 19.179 -4.666 0.773 1.00 71.19 127 VAL A CA 1
ATOM 1029 C C . VAL A 1 127 ? 17.672 -4.468 0.567 1.00 71.19 127 VAL A C 1
ATOM 1031 O O . VAL A 1 127 ? 17.057 -3.589 1.167 1.00 71.19 127 VAL A O 1
ATOM 1034 N N . PHE A 1 128 ? 17.052 -5.308 -0.258 1.00 75.44 128 PHE A N 1
ATOM 1035 C CA . PHE A 1 128 ? 15.614 -5.265 -0.502 1.00 75.44 128 PHE A CA 1
ATOM 1036 C C . PHE A 1 128 ? 14.818 -5.652 0.747 1.00 75.44 128 PHE A C 1
ATOM 1038 O O . PHE A 1 128 ? 13.831 -5.001 1.090 1.00 75.44 128 PHE A O 1
ATOM 1045 N N . ARG A 1 129 ? 15.281 -6.690 1.454 1.00 78.69 129 ARG A N 1
ATOM 1046 C CA . ARG A 1 129 ? 14.681 -7.140 2.711 1.00 78.69 129 ARG A CA 1
ATOM 1047 C C . ARG A 1 129 ? 14.698 -6.031 3.755 1.00 78.69 129 ARG A C 1
ATOM 1049 O O . ARG A 1 129 ? 13.683 -5.845 4.418 1.00 78.69 129 ARG A O 1
ATOM 1056 N N . ASP A 1 130 ? 15.794 -5.285 3.853 1.00 84.44 130 ASP A N 1
ATOM 1057 C CA . ASP A 1 130 ? 15.930 -4.191 4.816 1.00 84.44 130 ASP A CA 1
ATOM 1058 C C . ASP A 1 130 ? 14.949 -3.051 4.501 1.00 84.44 130 ASP A C 1
ATOM 1060 O O . ASP A 1 130 ? 14.181 -2.635 5.366 1.00 84.44 130 ASP A O 1
ATOM 1064 N N . LYS A 1 131 ? 14.870 -2.609 3.237 1.00 85.38 131 LYS A N 1
ATOM 1065 C CA . LYS A 1 131 ? 13.910 -1.564 2.827 1.00 85.38 131 LYS A CA 1
ATOM 1066 C C . LYS A 1 131 ? 12.453 -1.992 3.017 1.00 85.38 131 LYS A C 1
ATOM 1068 O O . LYS A 1 131 ? 11.621 -1.186 3.445 1.00 85.38 131 LYS A O 1
ATOM 1073 N N . LEU A 1 132 ? 12.126 -3.252 2.720 1.00 82.50 132 LEU A N 1
ATOM 1074 C CA . LEU A 1 132 ? 10.790 -3.796 2.971 1.00 82.50 132 LEU A CA 1
ATOM 1075 C C . LEU A 1 132 ? 10.485 -3.911 4.462 1.00 82.50 132 LEU A C 1
ATOM 1077 O O . LEU A 1 132 ? 9.358 -3.634 4.872 1.00 82.50 132 LEU A O 1
ATOM 1081 N N . TYR A 1 133 ? 11.467 -4.316 5.267 1.00 86.88 133 TYR A N 1
ATOM 1082 C CA . TYR A 1 133 ? 11.332 -4.383 6.714 1.00 86.88 133 TYR A CA 1
ATOM 1083 C C . TYR A 1 133 ? 11.035 -2.998 7.293 1.00 86.88 133 TYR A C 1
ATOM 1085 O O . TYR A 1 133 ? 10.051 -2.856 8.017 1.00 86.88 133 TYR A O 1
ATOM 1093 N N . GLU A 1 134 ? 11.792 -1.972 6.901 1.00 90.62 134 GLU A N 1
ATOM 1094 C CA . GLU A 1 134 ? 11.555 -0.595 7.346 1.00 90.62 134 GLU A CA 1
ATOM 1095 C C . GLU A 1 134 ? 10.210 -0.048 6.850 1.00 90.62 134 GLU A C 1
ATOM 1097 O O . GLU A 1 134 ? 9.468 0.567 7.616 1.00 90.62 134 GLU A O 1
ATOM 1102 N N . SER A 1 135 ? 9.824 -0.344 5.604 1.00 89.69 135 SER A N 1
ATOM 1103 C CA . SER A 1 135 ? 8.504 0.040 5.074 1.00 89.69 135 SER A CA 1
ATOM 1104 C C . SER A 1 135 ? 7.365 -0.629 5.853 1.00 89.69 135 SER A C 1
ATOM 1106 O O . SER A 1 135 ? 6.369 0.014 6.194 1.00 89.69 135 SER A O 1
ATOM 1108 N N . ARG A 1 136 ? 7.515 -1.918 6.188 1.00 89.94 136 ARG A N 1
ATOM 1109 C CA . ARG A 1 136 ? 6.561 -2.661 7.022 1.00 89.94 136 ARG A CA 1
ATOM 1110 C C . ARG A 1 136 ? 6.493 -2.084 8.431 1.00 89.94 136 ARG A C 1
ATOM 1112 O O . ARG A 1 136 ? 5.388 -1.881 8.928 1.00 89.94 136 ARG A O 1
ATOM 1119 N N . LYS A 1 137 ? 7.643 -1.840 9.059 1.00 94.38 137 LYS A N 1
ATOM 1120 C CA . LYS A 1 137 ? 7.740 -1.269 10.403 1.00 94.38 137 LYS A CA 1
ATOM 1121 C C . LYS A 1 137 ? 7.054 0.094 10.454 1.00 94.38 137 LYS A C 1
ATOM 1123 O O . LYS A 1 137 ? 6.135 0.275 11.237 1.00 94.38 137 LYS A O 1
ATOM 1128 N N . GLY A 1 138 ? 7.380 0.990 9.524 1.00 95.25 138 GLY A N 1
ATOM 1129 C CA . GLY A 1 138 ? 6.755 2.308 9.452 1.00 95.25 138 GLY A CA 1
ATOM 1130 C C . GLY A 1 138 ? 5.243 2.272 9.194 1.00 95.25 138 GLY A C 1
ATOM 1131 O O . GLY A 1 138 ? 4.537 3.173 9.644 1.00 95.25 138 GLY A O 1
ATOM 1132 N N . LYS A 1 139 ? 4.729 1.256 8.484 1.00 94.81 139 LYS A N 1
ATOM 1133 C CA . LYS A 1 139 ? 3.280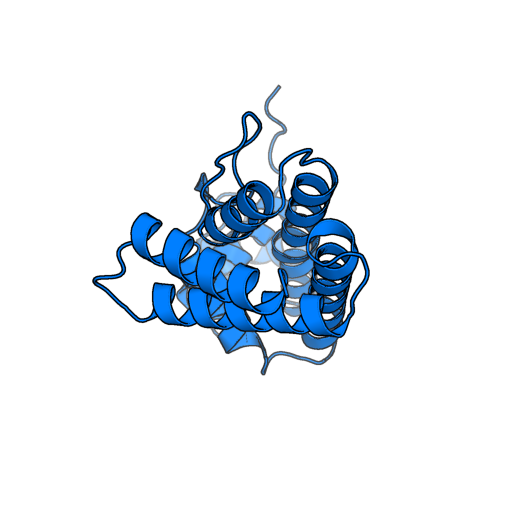 1.050 8.320 1.00 94.81 139 LYS A CA 1
ATOM 1134 C C . LYS A 1 139 ? 2.631 0.544 9.610 1.00 94.81 139 LYS A C 1
ATOM 1136 O O . LYS A 1 139 ? 1.561 1.026 9.962 1.00 94.81 139 LYS A O 1
ATOM 1141 N N . LEU A 1 140 ? 3.284 -0.383 10.315 1.00 97.25 140 LEU A N 1
ATOM 1142 C CA . LEU A 1 140 ? 2.823 -0.862 11.617 1.00 97.25 140 LEU A CA 1
ATOM 1143 C C . LEU A 1 140 ? 2.768 0.282 12.634 1.00 97.25 140 LEU A C 1
ATOM 1145 O O . LEU A 1 140 ? 1.728 0.470 13.248 1.00 97.25 140 LEU A O 1
ATOM 1149 N N . ASP A 1 141 ? 3.824 1.090 12.740 1.00 97.44 141 ASP A N 1
ATOM 1150 C CA . ASP A 1 141 ? 3.859 2.252 13.639 1.00 97.44 141 ASP A CA 1
ATOM 1151 C C . ASP A 1 141 ? 2.711 3.232 13.329 1.00 97.44 141 ASP A C 1
ATOM 1153 O O . ASP A 1 141 ? 2.069 3.773 14.226 1.00 97.44 141 ASP A O 1
ATOM 1157 N N . CYS A 1 142 ? 2.398 3.420 12.042 1.00 97.06 142 CYS A N 1
ATOM 1158 C CA . CYS A 1 142 ? 1.269 4.241 11.609 1.00 97.06 142 CYS A CA 1
ATOM 1159 C C . CYS A 1 142 ? -0.088 3.640 12.017 1.00 97.06 142 CYS A C 1
ATOM 1161 O O . CYS A 1 142 ? -0.989 4.392 12.383 1.00 97.06 142 CYS A O 1
ATOM 1163 N N . PHE A 1 143 ? -0.243 2.312 11.994 1.00 97.88 143 PHE A N 1
ATOM 1164 C CA . PHE A 1 143 ? -1.465 1.644 12.463 1.00 97.88 143 PHE A CA 1
ATOM 1165 C C . PHE A 1 143 ? -1.613 1.759 13.973 1.00 97.88 143 PHE A C 1
ATOM 1167 O O . PHE A 1 143 ? -2.685 2.142 14.429 1.00 97.88 143 PHE A O 1
ATOM 1174 N N . VAL A 1 144 ? -0.529 1.507 14.710 1.00 97.94 144 VAL A N 1
ATOM 1175 C CA . VAL A 1 144 ? -0.481 1.632 16.172 1.00 97.94 144 VAL A CA 1
ATOM 1176 C C . VAL A 1 144 ? -0.970 3.014 16.609 1.00 97.94 144 VAL A C 1
ATOM 1178 O O . VAL A 1 144 ? -1.878 3.137 17.425 1.00 97.94 144 VAL A O 1
ATOM 1181 N N . LYS A 1 145 ? -0.440 4.053 15.963 1.00 97.19 145 LYS A N 1
ATOM 1182 C CA . LYS A 1 145 ? -0.799 5.445 16.234 1.00 97.19 145 LYS A CA 1
ATOM 1183 C C . LYS A 1 145 ? -2.238 5.803 15.841 1.00 97.19 145 LYS A C 1
ATOM 1185 O O . LYS A 1 145 ? -2.902 6.551 16.549 1.00 97.19 145 LYS A O 1
ATOM 1190 N N . ASN A 1 146 ? -2.705 5.374 14.664 1.00 97.38 146 ASN A N 1
ATOM 1191 C CA . ASN A 1 146 ? -3.931 5.934 14.071 1.00 97.38 146 ASN A CA 1
ATOM 1192 C C . ASN A 1 146 ? -5.184 5.074 14.231 1.00 97.38 146 ASN A C 1
ATOM 1194 O O . ASN A 1 146 ? -6.280 5.599 14.012 1.00 97.38 146 ASN A O 1
ATOM 1198 N N . LEU A 1 147 ? -5.026 3.781 14.516 1.00 97.19 147 LEU A N 1
ATOM 1199 C CA . LEU A 1 147 ? -6.098 2.785 14.423 1.00 97.19 147 LEU A CA 1
ATOM 1200 C C . LEU A 1 147 ? -6.275 1.954 15.695 1.00 97.19 147 LEU A C 1
ATOM 1202 O O . LEU A 1 147 ? -7.182 1.128 15.731 1.00 97.19 147 LEU A O 1
ATOM 1206 N N . SER A 1 148 ? -5.408 2.106 16.695 1.00 94.94 148 SER A N 1
ATOM 1207 C CA . SER A 1 148 ? -5.404 1.190 17.833 1.00 94.94 148 SER A CA 1
ATOM 1208 C C . SER A 1 148 ? -4.996 1.818 19.161 1.00 94.94 148 SER A C 1
ATOM 1210 O O . SER A 1 148 ? -4.441 1.118 20.000 1.00 94.94 148 SER A O 1
ATOM 1212 N N . ASP A 1 149 ? -5.214 3.122 19.339 1.00 92.44 149 ASP A N 1
ATOM 1213 C CA . ASP A 1 149 ? -4.952 3.828 20.602 1.00 92.44 149 ASP A CA 1
ATOM 1214 C C . ASP A 1 149 ? -3.564 3.512 21.207 1.00 92.44 149 ASP A C 1
ATOM 1216 O O . ASP A 1 149 ? -3.420 3.245 22.398 1.00 92.44 149 ASP A O 1
ATOM 1220 N N . ASP A 1 150 ? -2.534 3.486 20.351 1.00 95.12 150 ASP A N 1
ATOM 1221 C CA . ASP A 1 150 ? -1.135 3.170 20.674 1.00 95.12 150 ASP A CA 1
ATOM 1222 C C . ASP A 1 150 ? -0.849 1.727 21.164 1.00 95.12 150 ASP A C 1
ATOM 1224 O O . ASP A 1 150 ? 0.271 1.403 21.571 1.00 95.12 150 ASP A O 1
ATOM 1228 N N . SER A 1 151 ? -1.810 0.807 21.041 1.00 97.25 151 SER A N 1
ATOM 1229 C CA . SER A 1 151 ? -1.628 -0.629 21.303 1.00 97.25 151 SER A CA 1
ATOM 1230 C C . SER A 1 151 ? -0.874 -1.335 20.167 1.00 97.25 151 SER A C 1
ATOM 1232 O O . SER A 1 151 ? -1.359 -1.458 19.039 1.00 97.25 151 SER A O 1
ATOM 1234 N N . LEU A 1 152 ? 0.323 -1.859 20.463 1.00 96.88 152 LEU A N 1
ATOM 1235 C CA . LEU A 1 152 ? 1.110 -2.646 19.503 1.00 96.88 152 LEU A CA 1
ATOM 1236 C C . LEU A 1 152 ? 0.406 -3.951 19.099 1.00 96.88 152 LEU A C 1
ATOM 1238 O O . LEU A 1 152 ? 0.504 -4.368 17.945 1.00 96.88 152 LEU A O 1
ATOM 1242 N N . GLU A 1 153 ? -0.275 -4.606 20.039 1.00 97.25 153 GLU A N 1
ATOM 1243 C CA . GLU A 1 153 ? -0.963 -5.879 19.800 1.00 97.25 153 GLU A CA 1
ATOM 1244 C C . GLU A 1 153 ? -2.119 -5.700 18.814 1.00 97.25 153 GLU A C 1
ATOM 1246 O O . GLU A 1 153 ? -2.222 -6.443 17.834 1.00 97.25 153 GLU A O 1
ATOM 1251 N N . ASP A 1 154 ? -2.915 -4.651 19.006 1.00 97.12 154 ASP A N 1
ATOM 1252 C CA . ASP A 1 154 ? -4.029 -4.320 18.122 1.00 97.12 154 ASP A CA 1
ATOM 1253 C C . ASP A 1 154 ? -3.534 -3.827 16.757 1.00 97.12 154 ASP A C 1
ATOM 1255 O O . ASP A 1 154 ? -4.035 -4.268 15.722 1.00 97.12 154 ASP A O 1
ATOM 1259 N N . GLY A 1 155 ? -2.475 -3.009 16.713 1.00 97.75 155 GLY A N 1
ATOM 1260 C CA . GLY A 1 155 ? -1.836 -2.622 15.452 1.00 97.75 155 GLY A CA 1
ATOM 1261 C C . GLY A 1 155 ? -1.305 -3.828 14.660 1.00 97.75 155 GLY A C 1
ATOM 1262 O O . GLY A 1 155 ? -1.485 -3.909 13.438 1.00 97.75 155 GLY A O 1
ATOM 1263 N N . LEU A 1 156 ? -0.698 -4.810 15.342 1.00 97.56 156 LEU A N 1
ATOM 1264 C CA . LEU A 1 156 ? -0.259 -6.074 14.739 1.00 97.56 156 LEU A CA 1
ATOM 1265 C C . LEU A 1 156 ? -1.440 -6.906 14.236 1.00 97.56 156 LEU A C 1
ATOM 1267 O O . LEU A 1 156 ? -1.351 -7.484 13.147 1.00 97.56 156 LEU A O 1
ATOM 1271 N N . TYR A 1 157 ? -2.528 -6.956 15.003 1.00 97.94 157 TYR A N 1
ATOM 1272 C CA . TYR A 1 157 ? -3.755 -7.645 14.623 1.00 97.94 157 TYR A CA 1
ATOM 1273 C C . TYR A 1 157 ? -4.381 -7.023 13.367 1.00 97.94 157 TYR A C 1
ATOM 1275 O O . TYR A 1 157 ? -4.584 -7.733 12.381 1.00 97.94 157 TYR A O 1
ATOM 1283 N N . ILE A 1 158 ? -4.570 -5.700 13.332 1.00 98.31 158 ILE A N 1
ATOM 1284 C CA . ILE A 1 158 ? -5.071 -4.963 12.158 1.00 98.31 158 ILE A CA 1
ATOM 1285 C C . ILE A 1 158 ? -4.189 -5.238 10.937 1.00 98.31 158 ILE A C 1
ATOM 1287 O O . ILE A 1 158 ? -4.686 -5.563 9.857 1.00 98.31 158 ILE A O 1
ATOM 1291 N N . TYR A 1 159 ? -2.865 -5.170 11.105 1.00 96.75 159 TYR A N 1
ATOM 1292 C CA . TYR A 1 159 ? -1.921 -5.453 10.026 1.00 96.75 159 TYR A CA 1
ATOM 1293 C C . TYR A 1 159 ? -2.011 -6.906 9.528 1.00 96.75 159 TYR A C 1
ATOM 1295 O O . TYR A 1 159 ? -1.863 -7.173 8.332 1.00 96.75 159 TYR A O 1
ATOM 1303 N N . ALA A 1 160 ? -2.245 -7.871 10.421 1.00 97.25 160 ALA A N 1
ATOM 1304 C CA . ALA A 1 160 ? -2.456 -9.265 10.047 1.00 97.25 160 ALA A CA 1
ATOM 1305 C C . ALA A 1 160 ? -3.764 -9.455 9.264 1.00 97.25 160 ALA A C 1
ATOM 1307 O O . ALA A 1 160 ? -3.740 -10.102 8.217 1.00 97.25 160 ALA A O 1
ATOM 1308 N N . VAL A 1 161 ? -4.859 -8.839 9.716 1.00 98.19 161 VAL A N 1
ATOM 1309 C CA . VAL A 1 161 ? -6.167 -8.891 9.046 1.00 98.19 161 VAL A CA 1
ATOM 1310 C C . VAL A 1 161 ? -6.107 -8.245 7.659 1.00 98.19 161 VAL A C 1
ATOM 1312 O O . VAL A 1 161 ? -6.572 -8.847 6.694 1.00 98.19 161 VAL A O 1
ATOM 1315 N N . LEU A 1 162 ? -5.460 -7.081 7.521 1.00 97.75 162 LEU A N 1
ATOM 1316 C CA . LEU A 1 162 ? -5.247 -6.430 6.222 1.00 97.75 162 LEU A CA 1
ATOM 1317 C C . LEU A 1 162 ? -4.461 -7.321 5.254 1.00 97.75 162 LEU A C 1
ATOM 1319 O O . LEU A 1 162 ? -4.804 -7.414 4.078 1.00 97.75 162 LEU A O 1
ATOM 1323 N N . ARG A 1 163 ? -3.405 -7.994 5.729 1.00 95.06 163 ARG A N 1
ATOM 1324 C CA . ARG A 1 163 ? -2.657 -8.937 4.885 1.00 95.06 163 ARG A CA 1
ATOM 1325 C C . ARG A 1 163 ? -3.526 -10.111 4.446 1.00 95.06 163 ARG A C 1
ATOM 1327 O O . ARG A 1 163 ? -3.447 -10.474 3.281 1.00 95.06 163 ARG A O 1
ATOM 1334 N N . GLY A 1 164 ? -4.346 -10.664 5.341 1.00 97.00 164 GLY A N 1
ATOM 1335 C CA . GLY A 1 164 ? -5.324 -11.700 4.992 1.00 97.00 164 GLY A CA 1
ATOM 1336 C C . GLY A 1 164 ? -6.269 -11.229 3.886 1.00 97.00 164 GLY A C 1
ATOM 1337 O O . GLY A 1 164 ? -6.324 -11.847 2.831 1.00 97.00 164 GLY A O 1
ATOM 1338 N N . PHE A 1 165 ? -6.884 -10.058 4.070 1.00 98.12 165 PHE A N 1
ATOM 1339 C CA . PHE A 1 165 ? -7.748 -9.431 3.067 1.00 98.12 165 PHE A CA 1
ATOM 1340 C C . PHE A 1 165 ? -7.078 -9.294 1.696 1.00 98.12 165 PHE A C 1
ATOM 1342 O O . PHE A 1 165 ? -7.680 -9.648 0.689 1.00 98.12 165 PHE A O 1
ATOM 1349 N N . ILE A 1 166 ? -5.837 -8.793 1.645 1.00 97.06 166 ILE A N 1
ATOM 1350 C CA . ILE A 1 166 ? -5.111 -8.608 0.379 1.00 97.06 166 ILE A CA 1
ATOM 1351 C C . ILE A 1 166 ? -4.931 -9.953 -0.336 1.00 97.06 166 ILE A C 1
ATOM 1353 O O . ILE A 1 166 ? -5.124 -10.029 -1.547 1.00 97.06 166 ILE A O 1
ATOM 1357 N N . ILE A 1 167 ? -4.589 -11.015 0.399 1.00 96.00 167 ILE A N 1
ATOM 1358 C CA . ILE A 1 167 ? -4.446 -12.362 -0.167 1.00 96.00 167 ILE A CA 1
ATOM 1359 C C . ILE A 1 167 ? -5.782 -12.874 -0.701 1.00 96.00 167 ILE A C 1
ATOM 1361 O O . ILE A 1 167 ? -5.843 -13.322 -1.846 1.00 96.00 167 ILE A O 1
ATOM 1365 N N . ASP A 1 168 ? -6.847 -12.761 0.088 1.00 97.06 168 ASP A N 1
ATOM 1366 C CA . ASP A 1 168 ? -8.175 -13.234 -0.303 1.00 97.06 168 ASP A CA 1
ATOM 1367 C C . ASP A 1 168 ? -8.699 -12.473 -1.533 1.00 97.06 168 ASP A C 1
ATOM 1369 O O . ASP A 1 168 ? -9.224 -13.088 -2.463 1.00 97.06 168 ASP A O 1
ATOM 1373 N N . TRP A 1 169 ? -8.468 -11.156 -1.597 1.00 97.25 169 TRP A N 1
ATOM 1374 C CA . TRP A 1 169 ? -8.807 -10.302 -2.740 1.00 97.25 169 TRP A CA 1
ATOM 1375 C C . TRP A 1 169 ? -8.037 -10.660 -4.019 1.00 97.25 169 TRP A C 1
ATOM 1377 O O . TRP A 1 169 ? -8.591 -10.627 -5.124 1.00 97.25 169 TRP A O 1
ATOM 1387 N N . ILE A 1 170 ? -6.751 -10.996 -3.894 1.00 95.25 170 ILE A N 1
ATOM 1388 C CA . ILE A 1 170 ? -5.924 -11.403 -5.036 1.00 95.25 170 ILE A CA 1
ATOM 1389 C C . ILE A 1 170 ? -6.383 -12.761 -5.571 1.00 95.25 170 ILE A C 1
ATOM 1391 O O . ILE A 1 170 ? -6.511 -12.918 -6.786 1.00 95.25 170 ILE A O 1
ATOM 1395 N N . LEU A 1 171 ? -6.623 -13.727 -4.681 1.00 93.62 171 LEU A N 1
ATOM 1396 C CA . LEU A 1 171 ? -6.845 -15.126 -5.048 1.00 93.62 171 LEU A CA 1
ATOM 1397 C C . LEU A 1 171 ? -8.292 -15.461 -5.427 1.00 93.62 171 LEU A C 1
ATOM 1399 O O . LEU A 1 171 ? -8.505 -16.491 -6.065 1.00 93.62 171 LEU A O 1
ATOM 1403 N N . SER A 1 172 ? -9.266 -14.621 -5.068 1.00 94.31 172 SER A N 1
ATOM 1404 C CA . SER A 1 172 ? -10.692 -14.900 -5.288 1.00 94.31 172 SER A CA 1
ATOM 14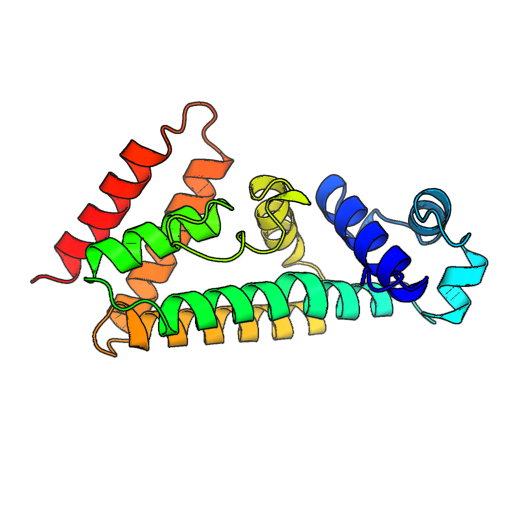05 C C . SER A 1 172 ? -11.235 -14.122 -6.498 1.00 94.31 172 SER A C 1
ATOM 1407 O O . SER A 1 172 ? -11.310 -12.890 -6.453 1.00 94.31 172 SER A O 1
ATOM 1409 N N . PRO A 1 173 ? -11.619 -14.790 -7.604 1.00 89.81 173 PRO A N 1
ATOM 1410 C CA . PRO A 1 173 ? 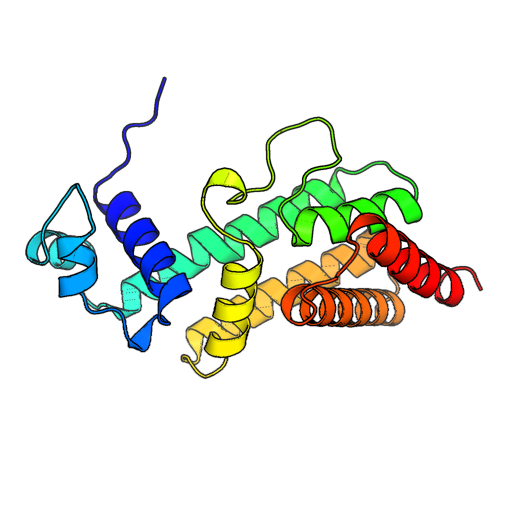-12.157 -14.117 -8.793 1.00 89.81 173 PRO A CA 1
ATOM 1411 C C . PRO A 1 173 ? -13.518 -13.441 -8.570 1.00 89.81 173 PRO A C 1
ATOM 1413 O O . PRO A 1 173 ? -13.841 -12.470 -9.246 1.00 89.81 173 PRO A O 1
ATOM 1416 N N . ASP A 1 174 ? -14.304 -13.956 -7.630 1.00 93.94 174 ASP A N 1
ATOM 1417 C CA . ASP A 1 174 ? -15.649 -13.520 -7.245 1.00 93.94 174 ASP A CA 1
ATOM 1418 C C . ASP A 1 174 ? -15.647 -12.609 -6.003 1.00 93.94 174 ASP A C 1
ATOM 1420 O O . ASP A 1 174 ? -16.662 -12.451 -5.329 1.00 93.94 174 ASP A O 1
ATOM 1424 N N . PHE A 1 175 ? -14.503 -11.995 -5.685 1.00 95.50 175 PHE A N 1
ATOM 1425 C CA . PHE A 1 175 ? -14.363 -11.152 -4.502 1.00 95.50 175 PHE A CA 1
ATOM 1426 C C . PHE A 1 175 ? -15.217 -9.876 -4.590 1.00 95.50 175 PHE A C 1
ATOM 1428 O O . PHE A 1 175 ? -14.850 -8.902 -5.251 1.00 95.50 175 PHE A O 1
ATOM 1435 N N . GLU A 1 176 ? -16.337 -9.850 -3.866 1.00 97.25 176 GLU A N 1
ATOM 1436 C CA . GLU A 1 176 ? -17.179 -8.658 -3.709 1.00 97.25 176 GLU A CA 1
ATOM 1437 C C . GLU A 1 176 ? -16.488 -7.631 -2.799 1.00 97.25 176 GLU A C 1
ATOM 1439 O O . GLU A 1 176 ? -16.531 -7.748 -1.571 1.00 97.25 176 GLU A O 1
ATOM 1444 N N . LEU A 1 177 ? -15.816 -6.643 -3.398 1.00 96.56 177 LEU A N 1
ATOM 1445 C CA . LEU A 1 177 ? -14.913 -5.729 -2.694 1.00 96.56 177 LEU A CA 1
ATOM 1446 C C . LEU A 1 177 ? -15.581 -5.016 -1.510 1.00 96.56 177 LEU A C 1
ATOM 1448 O O . LEU A 1 177 ? -15.145 -5.197 -0.376 1.00 96.56 177 LEU A O 1
ATOM 1452 N N . ASP A 1 178 ? -16.649 -4.258 -1.756 1.00 97.19 178 ASP A N 1
ATOM 1453 C CA . ASP A 1 178 ? -17.284 -3.417 -0.733 1.00 97.19 178 ASP A CA 1
ATOM 1454 C C . ASP A 1 178 ? -17.845 -4.263 0.422 1.00 97.19 178 ASP A C 1
ATOM 1456 O O . ASP A 1 178 ? -17.647 -3.954 1.599 1.00 97.19 178 ASP A O 1
ATOM 1460 N N . VAL A 1 179 ? -18.482 -5.392 0.090 1.00 97.88 179 VAL A N 1
ATOM 1461 C CA . VAL A 1 179 ? -19.043 -6.339 1.067 1.00 97.88 179 VAL A CA 1
ATOM 1462 C C . VAL A 1 179 ? -17.946 -6.921 1.957 1.00 97.88 179 VAL A C 1
ATOM 1464 O O . VAL A 1 179 ? -18.114 -7.016 3.178 1.00 97.88 179 VAL A O 1
ATOM 1467 N N . ASN A 1 180 ? -16.817 -7.315 1.366 1.00 98.31 180 ASN A N 1
ATOM 1468 C CA . ASN A 1 180 ? -15.711 -7.887 2.123 1.00 98.31 180 ASN A CA 1
ATOM 1469 C C . ASN A 1 180 ? -14.954 -6.821 2.921 1.00 98.31 180 ASN A C 1
ATOM 1471 O O . ASN A 1 180 ? -14.620 -7.086 4.071 1.00 98.31 180 ASN A O 1
ATOM 1475 N N . ILE A 1 181 ? -14.760 -5.602 2.411 1.00 98.44 181 ILE A N 1
ATOM 1476 C CA . ILE A 1 181 ? -14.167 -4.511 3.204 1.00 98.44 181 ILE A CA 1
ATOM 1477 C C . ILE A 1 181 ? -14.980 -4.277 4.482 1.00 98.44 181 ILE A C 1
ATOM 1479 O O . ILE A 1 181 ? -14.411 -4.260 5.577 1.00 98.44 181 ILE A O 1
ATOM 1483 N N . GLU A 1 182 ? -16.309 -4.191 4.377 1.00 98.25 182 GLU A N 1
ATOM 1484 C CA . GLU A 1 182 ? -17.179 -4.049 5.551 1.00 98.25 182 GLU A CA 1
ATOM 1485 C C . GLU A 1 182 ? -17.050 -5.230 6.519 1.00 98.25 182 GLU A C 1
ATOM 1487 O O . GLU A 1 182 ? -17.010 -5.041 7.738 1.00 98.25 182 GLU A O 1
ATOM 1492 N N . ARG A 1 183 ? -16.950 -6.458 5.996 1.00 98.12 183 ARG A N 1
ATOM 1493 C CA . ARG A 1 183 ? -16.779 -7.665 6.813 1.00 98.12 183 ARG A CA 1
ATOM 1494 C C . ARG A 1 183 ? -15.475 -7.631 7.612 1.00 98.12 183 ARG A C 1
ATOM 1496 O O . ARG A 1 183 ? -15.513 -7.858 8.821 1.00 98.12 183 ARG A O 1
ATOM 1503 N N . TYR A 1 184 ? -14.349 -7.312 6.974 1.00 98.50 184 TYR A N 1
ATOM 1504 C CA . TYR A 1 184 ? -13.042 -7.267 7.642 1.00 98.50 184 TYR A CA 1
ATOM 1505 C C . TYR A 1 184 ? -12.957 -6.097 8.628 1.00 98.50 184 TYR A C 1
ATOM 1507 O O . TYR A 1 184 ? -12.421 -6.268 9.722 1.00 98.50 184 TYR A O 1
ATOM 1515 N N . CYS A 1 185 ? -13.556 -4.943 8.310 1.00 98.31 185 CYS A N 1
ATOM 1516 C CA . CYS A 1 185 ? -13.655 -3.835 9.262 1.00 98.31 185 CYS A CA 1
ATOM 1517 C C . CYS A 1 185 ? -14.430 -4.241 10.525 1.00 98.31 185 CYS A C 1
ATOM 1519 O O . CYS A 1 185 ? -13.968 -3.984 11.634 1.00 98.31 185 CYS A O 1
ATOM 1521 N N . ARG A 1 186 ? -15.570 -4.933 10.383 1.00 97.25 186 ARG A N 1
ATOM 1522 C CA . ARG A 1 186 ? -16.343 -5.432 11.537 1.00 97.25 186 ARG A CA 1
ATOM 1523 C C . ARG A 1 186 ? -15.585 -6.473 12.353 1.00 97.25 186 ARG A C 1
ATOM 1525 O O . ARG A 1 186 ? -15.683 -6.455 13.576 1.00 97.25 186 ARG A O 1
ATOM 1532 N N . MET A 1 187 ? -14.833 -7.363 11.699 1.00 97.19 187 MET A N 1
ATOM 1533 C CA . MET A 1 187 ? -13.964 -8.315 12.400 1.00 97.19 187 MET A CA 1
ATOM 1534 C C . MET A 1 187 ? -12.959 -7.578 13.286 1.00 97.19 187 MET A C 1
ATOM 1536 O O . MET A 1 187 ? -12.824 -7.927 14.455 1.00 97.19 187 MET A O 1
ATOM 1540 N N . ILE A 1 188 ? -12.330 -6.523 12.758 1.00 98.12 188 ILE A N 1
ATOM 1541 C CA . ILE A 1 188 ? -11.399 -5.693 13.524 1.00 98.12 188 ILE A CA 1
ATOM 1542 C C . ILE A 1 188 ? -12.107 -5.044 14.718 1.00 98.12 188 ILE A C 1
ATOM 1544 O O . ILE A 1 188 ? -11.704 -5.267 15.856 1.00 98.12 188 ILE A O 1
ATOM 1548 N N . LEU A 1 189 ? -13.198 -4.312 14.482 1.00 96.94 189 LEU A N 1
ATOM 1549 C CA . LEU A 1 189 ? -13.926 -3.612 15.548 1.00 96.94 189 LEU A CA 1
ATOM 1550 C C . LEU A 1 189 ? -14.395 -4.551 16.666 1.00 96.94 189 LEU A C 1
ATOM 1552 O O . LEU A 1 189 ? -14.279 -4.207 17.834 1.00 96.94 189 LEU A O 1
ATOM 1556 N N . SER A 1 190 ? -14.830 -5.771 16.332 1.00 95.25 190 SER A N 1
ATOM 1557 C CA . SER A 1 190 ? -15.267 -6.758 17.333 1.00 95.25 190 SER A CA 1
ATOM 1558 C C . SER A 1 190 ? -14.180 -7.168 18.337 1.00 95.25 190 SER A C 1
ATOM 1560 O O . SER A 1 190 ? -14.492 -7.688 19.409 1.00 95.25 190 SER A O 1
ATOM 1562 N N . VAL A 1 191 ? -12.905 -6.966 17.989 1.00 94.25 191 VAL A N 1
ATOM 1563 C CA . VAL A 1 191 ? -11.764 -7.230 18.872 1.00 94.25 191 VAL A CA 1
ATOM 1564 C C . VAL A 1 191 ? -11.345 -5.978 19.632 1.00 94.25 191 VAL A C 1
ATOM 1566 O O . VAL A 1 191 ? -11.000 -6.102 20.806 1.00 94.25 191 VAL A O 1
ATOM 1569 N N . LEU A 1 192 ? -11.383 -4.817 18.973 1.00 93.25 192 LEU A N 1
ATOM 1570 C CA . LEU A 1 192 ? -10.900 -3.543 19.507 1.00 93.25 192 LEU A CA 1
ATOM 1571 C C . LEU A 1 192 ? -11.901 -2.871 20.464 1.00 93.25 192 LEU A C 1
ATOM 1573 O O . LEU A 1 192 ? -11.487 -2.263 21.441 1.00 93.25 192 LEU A O 1
ATOM 1577 N N . GLU A 1 193 ? -13.208 -2.987 20.222 1.00 83.69 193 GLU A N 1
ATOM 1578 C CA . GLU A 1 193 ? -14.263 -2.309 21.003 1.00 83.69 193 GLU A CA 1
ATOM 1579 C C . GLU A 1 193 ? -14.740 -3.127 22.225 1.00 83.69 193 GLU A C 1
ATOM 1581 O O . GLU A 1 193 ? -15.928 -3.129 22.554 1.00 83.69 193 GLU A O 1
ATOM 1586 N N . LYS A 1 194 ? -13.836 -3.869 22.877 1.00 63.31 194 LYS A N 1
ATOM 1587 C CA . LYS A 1 194 ? -14.163 -4.682 24.063 1.00 63.31 194 LYS A CA 1
ATOM 1588 C C . LYS A 1 194 ? -14.366 -3.863 25.333 1.00 63.31 194 LYS A C 1
ATOM 1590 O O . LYS A 1 194 ? -13.616 -2.888 25.547 1.00 63.31 194 LYS A O 1
#

Nearest PDB structures (foldseek):
  5gp9-assembly1_A  TM=6.917E-01  e=7.077E-04  Halalkalibacterium halodurans C-125
  4yze-assembly1_A  TM=7.345E-01  e=1.081E-03  Escherichia coli K-12
  2gfn-assembly1_A  TM=5.856E-01  e=5.334E-04  Rhodococcus jostii RHA1
  4gck-assembly1_D  TM=6.529E-01  e=1.377E-02  Klebsiella pneumoniae 342
  3lsj-assembly1_B  TM=6.470E-01  e=3.883E-02  Pseudomonas aeruginosa

Mean predicted aligned error: 5.3 Å

Radius of gyration: 18.33 Å; Cα contacts (8 Å, |Δi|>4): 170; chains: 1; bounding box: 46×38×50 Å

Secondary structure (DSSP, 8-state):
------HHHHHHHHHHHHHHHH-GGG--HHHHHHH-TT--HHHHHHH-SSHHHHHHHHHIIIIIHHHHHHHHHHHT----HHHHHHHHHHHHTT---SSSSPPTTTTTS-HHHHHHHHHHGGGS-HHHHHHHHHHHHHHHHHHHHHHSTT-HHHHHHHHHHHHHHHHHHHH-TT--HHHHHHHHHHHHHHHH--

pLDDT: mean 88.49, std 10.99, range [30.64, 98.5]

Solvent-accessible surface area (backbone atoms only — not comparable to full-atom values): 11088 Å² total; per-residue (Å²): 133,83,80,78,81,47,62,69,57,45,47,36,50,37,46,45,61,49,18,47,75,64,39,61,90,74,53,47,65,61,56,37,17,73,68,21,94,75,39,48,46,72,58,46,53,75,80,35,91,44,77,68,60,47,50,60,53,30,41,49,61,67,46,47,48,48,50,48,52,50,46,54,53,56,76,67,52,90,59,56,66,68,56,49,46,52,47,55,54,37,46,70,66,40,39,61,86,63,96,73,79,74,38,84,59,38,94,76,50,61,50,59,42,53,52,52,37,55,68,68,40,77,80,50,60,72,72,53,52,53,55,49,48,51,48,50,48,58,49,42,55,47,32,11,64,72,71,30,88,64,32,62,67,51,16,50,48,54,54,50,52,52,51,50,49,53,51,52,56,64,74,34,94,82,56,56,60,71,66,47,50,53,50,54,45,50,58,50,47,71,66,72,76,112

InterPro domains:
  IPR001647 DNA-binding HTH domain, TetR-type [PF00440] (11-57)
  IPR009057 Homedomain-like superfamily [SSF46689] (7-78)
  IPR050624 Nucleoid occlusion factor SlmA/HTH-type transcriptional regulator [PTHR43479] (6-192)

Foldseek 3Di:
DDDDDDLLNLLLLLLLVVCLVPHNVPQDLQNSQVRRPPHHSVVVCVVDVDSVVSVVVNCVPPPVVLLVVLLVVLVPDPDDLLVSLLQVLCLLQQHHPDPDDGRPCSVPDGSLSVVVNVVVCPVPDPVSVVSVVVSLVSQLCSCCVRNQVNDSVLSVVSVVLSVVVSVCVSPDPPDPRVVVSSVSSVVSCVVRVD